Protein AF-A0A3N5LH90-F1 (afdb_monomer_lite)

Sequence (221 aa):
MVVNSIPGIYITAVALVCSTGLLVLLIAGAVLFLRRGSIQDVSRAPSVTAPERPPDAGLEAQVMAYMRQGKKLDAIRVYRQATLAGLKEAKDAVERIEAGAPPHQQESQHVNYPLREDWRPEVESLLRQGKKIDAIRVFRMATGAGLKEAKDVVDALEAGLPYSAPQAPAPADPVELRRQVEDLLRRRNKLEAIRAYRQATGKGLKEAKDEVEEIERQIIL

pLDDT: mean 71.17, std 16.09, range [37.31, 93.25]

Foldseek 3Di:
DDDDDDPPVVVVVVVVVVVVVVVVVVVVVVVVCVVVVVPPPPPDPPPPPDPPDPPPPDLLNVLVVCVVVVNNVVSLVSQCVVPVDDSVVSSVVSVVSVVVHPDDPPDPPPVVVVPPLDLPVVLLVCLVVVNLVVSLVSQCVNLVDDSVVSNVQSVCVNVVHPDDDPPPPQPPDPVVLLVVLLVCVVVVNNVVSLVSQCVNPVDDSVVSNVVSVVSNVVVVD

Structure (mmCIF, N/CA/C/O backbone):
data_AF-A0A3N5LH90-F1
#
_entry.id   AF-A0A3N5LH90-F1
#
loop_
_atom_site.group_PDB
_atom_site.id
_atom_site.type_symbol
_atom_site.label_atom_id
_atom_site.label_alt_id
_atom_site.label_comp_id
_atom_site.label_asym_id
_atom_site.label_entity_id
_atom_site.label_seq_id
_atom_site.pdbx_PDB_ins_code
_atom_site.Cartn_x
_atom_site.Cartn_y
_atom_site.Cartn_z
_atom_site.occupancy
_atom_site.B_iso_or_equiv
_atom_site.auth_seq_id
_atom_site.auth_comp_id
_atom_site.auth_asym_id
_atom_site.auth_atom_id
_atom_site.pdbx_PDB_model_num
ATOM 1 N N . MET A 1 1 ? -19.574 81.885 67.303 1.00 44.50 1 MET A N 1
ATOM 2 C CA . MET A 1 1 ? -20.577 80.940 67.850 1.00 44.50 1 MET A CA 1
ATOM 3 C C . MET A 1 1 ? -21.422 80.426 66.696 1.00 44.50 1 MET A C 1
ATOM 5 O O . MET A 1 1 ? -21.554 81.160 65.730 1.00 44.50 1 MET A O 1
ATOM 9 N N . VAL A 1 2 ? -21.976 79.215 66.829 1.00 44.38 2 VAL A N 1
ATOM 10 C CA . VAL A 1 2 ? -22.601 78.357 65.793 1.00 44.38 2 VAL A CA 1
ATOM 11 C C . VAL A 1 2 ? -21.558 77.454 65.105 1.00 44.38 2 VAL A C 1
ATOM 13 O O . VAL A 1 2 ? -20.846 77.880 64.209 1.00 44.38 2 VAL A O 1
ATOM 16 N N . VAL A 1 3 ? -21.194 76.340 65.757 1.00 46.47 3 VAL A N 1
ATOM 17 C CA . VAL A 1 3 ? -21.804 74.989 65.624 1.00 46.47 3 VAL A CA 1
ATOM 18 C C . VAL A 1 3 ? -21.176 74.280 64.414 1.00 46.47 3 VAL A C 1
ATOM 20 O O . VAL A 1 3 ? -21.419 74.644 63.277 1.00 46.47 3 VAL A O 1
ATOM 23 N N . ASN A 1 4 ? -20.146 73.463 64.633 1.00 44.84 4 ASN A N 1
ATOM 24 C CA . ASN A 1 4 ? -20.238 72.053 65.034 1.00 44.84 4 ASN A CA 1
ATOM 25 C C . ASN A 1 4 ? -20.554 71.142 63.832 1.00 44.84 4 ASN A C 1
ATOM 27 O O . ASN A 1 4 ? -21.570 71.281 63.166 1.00 44.84 4 ASN A O 1
ATOM 31 N N . SER A 1 5 ? -19.666 70.166 63.656 1.00 56.56 5 SER A N 1
ATOM 32 C CA . SER A 1 5 ? -19.831 68.929 62.901 1.00 56.56 5 SER A CA 1
ATOM 33 C C . SER A 1 5 ? -19.861 68.967 61.373 1.00 56.56 5 SER A C 1
ATOM 35 O O . SER A 1 5 ? -20.919 68.926 60.759 1.00 56.56 5 SER A O 1
ATOM 37 N N . ILE A 1 6 ? -18.684 68.768 60.766 1.00 58.94 6 ILE A N 1
ATOM 38 C CA . ILE A 1 6 ? -18.596 67.862 59.611 1.00 58.94 6 ILE A CA 1
ATOM 39 C C . ILE A 1 6 ? -17.453 66.819 59.753 1.00 58.94 6 ILE A C 1
ATOM 41 O O . ILE A 1 6 ? -16.700 66.604 58.806 1.00 58.94 6 ILE A O 1
ATOM 45 N N . PRO A 1 7 ? -17.280 66.107 60.892 1.00 54.94 7 PRO A N 1
ATOM 46 C CA . PRO A 1 7 ? -16.494 64.873 60.876 1.00 54.94 7 PRO A CA 1
ATOM 47 C C . PRO A 1 7 ? -17.204 63.801 60.029 1.00 54.94 7 PRO A C 1
ATOM 49 O O . PRO A 1 7 ? -16.552 62.961 59.424 1.00 54.94 7 PRO A O 1
ATOM 52 N N . GLY A 1 8 ? -18.537 63.868 59.905 1.00 57.62 8 GLY A N 1
ATOM 53 C CA . GLY A 1 8 ? -19.342 62.877 59.186 1.00 57.62 8 GLY A CA 1
ATOM 54 C C . GLY A 1 8 ? -19.062 62.787 57.683 1.00 57.62 8 GLY A C 1
ATOM 55 O O . GLY A 1 8 ? -18.983 61.680 57.160 1.00 57.62 8 GLY A O 1
ATOM 56 N N . ILE A 1 9 ? -18.860 63.907 56.975 1.00 59.50 9 ILE A N 1
ATOM 57 C CA . ILE A 1 9 ? -18.637 63.875 55.512 1.00 59.50 9 ILE A CA 1
ATOM 58 C C . ILE A 1 9 ? -17.223 63.387 55.182 1.00 59.50 9 ILE A C 1
ATOM 60 O O . ILE A 1 9 ? -17.057 62.607 54.256 1.00 59.50 9 ILE A O 1
ATOM 64 N N . TYR A 1 10 ? -16.208 63.754 55.971 1.00 57.81 10 TYR A N 1
ATOM 65 C CA . TYR A 1 10 ? -14.855 63.220 55.778 1.00 57.81 10 TYR A CA 1
ATOM 66 C C . TYR A 1 10 ? -14.762 61.745 56.161 1.00 57.81 10 TYR A C 1
ATOM 68 O O . TYR A 1 10 ? -14.156 60.975 55.428 1.00 57.81 10 TYR A O 1
ATOM 76 N N . ILE A 1 11 ? -15.405 61.321 57.253 1.00 62.12 11 ILE A N 1
ATOM 77 C CA . ILE A 1 11 ? -15.430 59.906 57.643 1.00 62.12 11 ILE A CA 1
ATOM 78 C C . ILE A 1 11 ? -16.184 59.071 56.599 1.00 62.12 11 ILE A C 1
ATOM 80 O O . ILE A 1 11 ? -15.711 58.000 56.239 1.00 62.12 11 ILE A O 1
ATOM 84 N N . THR A 1 12 ? -17.302 59.560 56.050 1.00 62.22 12 THR A N 1
ATOM 85 C CA . THR A 1 12 ? -18.041 58.851 54.986 1.00 62.22 12 THR A CA 1
ATOM 86 C C . THR A 1 12 ? -17.322 58.884 53.639 1.00 62.22 12 THR A C 1
ATOM 88 O O . THR A 1 12 ? -17.298 57.862 52.963 1.00 62.22 12 THR A O 1
ATOM 91 N N . ALA A 1 13 ? -16.672 59.989 53.263 1.00 64.56 13 ALA A N 1
ATOM 92 C CA . ALA A 1 13 ? -15.871 60.074 52.041 1.00 64.56 13 ALA A CA 1
ATOM 93 C C . ALA A 1 13 ? -14.616 59.189 52.113 1.00 64.56 13 ALA A C 1
ATOM 95 O O . ALA A 1 13 ? -14.323 58.461 51.167 1.00 64.56 13 ALA A O 1
ATOM 96 N N . VAL A 1 14 ? -13.908 59.180 53.249 1.00 67.00 14 VAL A N 1
ATOM 97 C CA . VAL A 1 14 ? -12.760 58.290 53.482 1.00 67.00 14 VAL A CA 1
ATOM 98 C C . VAL A 1 14 ? -13.218 56.831 53.545 1.00 67.00 14 VAL A C 1
ATOM 100 O O . VAL A 1 14 ? -12.587 55.980 52.925 1.00 67.00 14 VAL A O 1
ATOM 103 N N . ALA A 1 15 ? -14.347 56.527 54.196 1.00 70.25 15 ALA A N 1
ATOM 104 C CA . ALA A 1 15 ? -14.919 55.179 54.208 1.00 70.25 15 ALA A CA 1
ATOM 105 C C . ALA A 1 15 ? -15.352 54.714 52.808 1.00 70.25 15 ALA A C 1
ATOM 107 O O . ALA A 1 15 ? -15.116 53.559 52.459 1.00 70.25 15 ALA A O 1
ATOM 108 N N . LEU A 1 16 ? -15.920 55.601 51.982 1.00 70.12 16 LEU A N 1
ATOM 109 C CA . LEU A 1 16 ? -16.299 55.296 50.602 1.00 70.12 16 LEU A CA 1
ATOM 110 C C . LEU A 1 16 ? -15.056 54.970 49.766 1.00 70.12 16 LEU A C 1
ATOM 112 O O . LEU A 1 16 ? -15.010 53.904 49.159 1.00 70.12 16 LEU A O 1
ATOM 116 N N . VAL A 1 17 ? -14.018 55.814 49.814 1.00 75.00 17 VAL A N 1
ATOM 117 C CA . VAL A 1 17 ? -12.760 55.606 49.072 1.00 75.00 17 VAL A CA 1
ATOM 118 C C . VAL A 1 17 ? -12.022 54.351 49.555 1.00 75.00 17 VAL A C 1
ATOM 120 O O . VAL A 1 17 ? -11.533 53.572 48.732 1.00 75.00 17 VAL A O 1
ATOM 123 N N . CYS A 1 18 ? -11.998 54.089 50.867 1.00 75.38 18 CYS A N 1
ATOM 124 C CA . CYS A 1 18 ? -11.448 52.854 51.428 1.00 75.38 18 CYS A CA 1
ATOM 125 C C . CYS A 1 18 ? -12.252 51.622 51.005 1.00 75.38 18 CYS A C 1
ATOM 127 O O . CYS A 1 18 ? -11.652 50.606 50.668 1.00 75.38 18 CYS A O 1
ATOM 129 N N . SER A 1 19 ? -13.586 51.700 50.973 1.00 75.19 19 SER A N 1
ATOM 130 C CA . SER A 1 19 ? -14.439 50.579 50.561 1.00 75.19 19 SER A CA 1
ATOM 131 C C . SER A 1 19 ? -14.282 50.259 49.075 1.00 75.19 19 SER A C 1
ATOM 133 O O . SER A 1 19 ? -14.140 49.093 48.715 1.00 75.19 19 SER A O 1
ATOM 135 N N . THR A 1 20 ? -14.201 51.279 48.213 1.00 77.00 20 THR A N 1
ATOM 136 C CA . THR A 1 20 ? -13.956 51.092 46.781 1.00 77.00 20 THR A CA 1
ATOM 137 C C . THR A 1 20 ? -12.538 50.600 46.521 1.00 77.00 20 THR A C 1
ATOM 139 O O . THR A 1 20 ? -12.348 49.715 45.695 1.00 77.00 20 THR A O 1
ATOM 142 N N . GLY A 1 21 ? -11.542 51.103 47.258 1.00 81.44 21 GLY A N 1
ATOM 143 C CA . GLY A 1 21 ? -10.158 50.637 47.159 1.00 81.44 21 GLY A CA 1
ATOM 144 C C . GLY A 1 21 ? -9.998 49.186 47.613 1.00 81.44 21 GLY A C 1
ATOM 145 O O . GLY A 1 21 ? -9.356 48.400 46.921 1.00 81.44 21 GLY A O 1
ATOM 146 N N . LEU A 1 22 ? -10.643 48.808 48.723 1.00 81.00 22 LEU A N 1
ATOM 147 C CA . LEU A 1 22 ? -10.683 47.433 49.218 1.00 81.00 22 LEU A CA 1
ATOM 148 C C . LEU A 1 22 ? -11.400 46.515 48.224 1.00 81.00 22 LEU A C 1
ATOM 150 O O . LEU A 1 22 ? -10.9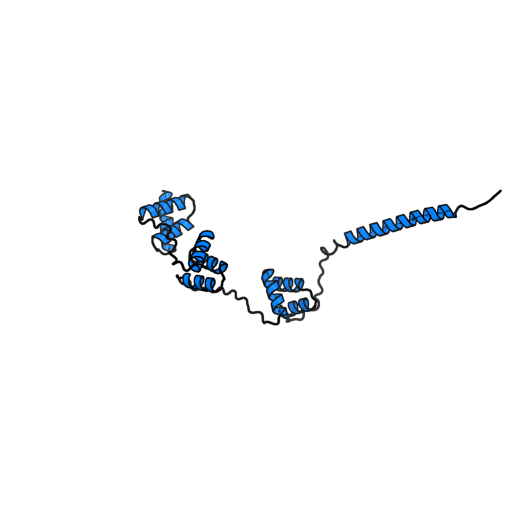02 45.434 47.941 1.00 81.00 22 LEU A O 1
ATOM 154 N N . LEU A 1 23 ? -12.522 46.950 47.646 1.00 81.69 23 LEU A N 1
ATOM 155 C CA . LEU A 1 23 ? -13.256 46.180 46.642 1.00 81.69 23 LEU A CA 1
ATOM 156 C C . LEU A 1 23 ? -12.422 45.969 45.372 1.00 81.69 23 LEU A C 1
ATOM 158 O O . LEU A 1 23 ? -12.355 44.854 44.866 1.00 81.69 23 LEU A O 1
ATOM 162 N N . VAL A 1 24 ? -11.734 47.004 44.881 1.00 84.69 24 VAL A N 1
ATOM 163 C CA . VAL A 1 24 ? -10.837 46.894 43.720 1.00 84.69 24 VAL A CA 1
ATOM 164 C C . VAL A 1 24 ? -9.643 45.992 44.036 1.00 84.69 24 VAL A C 1
ATOM 166 O O . VAL A 1 24 ? -9.283 45.169 43.200 1.00 84.69 24 VAL A O 1
ATOM 169 N N . LEU A 1 25 ? -9.070 46.071 45.242 1.00 83.56 25 LEU A N 1
ATOM 170 C CA . LEU A 1 25 ? -8.012 45.162 45.698 1.00 83.56 25 LEU A CA 1
ATOM 171 C C . LEU A 1 25 ? -8.499 43.718 45.836 1.00 83.56 25 LEU A C 1
ATOM 173 O O . LEU A 1 25 ? -7.765 42.802 45.474 1.00 83.56 25 LEU A O 1
ATOM 177 N N . LEU A 1 26 ? -9.729 43.499 46.306 1.00 84.62 26 LEU A N 1
ATOM 178 C CA . LEU A 1 26 ? -10.335 42.172 46.389 1.00 84.62 26 LEU A CA 1
ATOM 179 C C . LEU A 1 26 ? -10.637 41.606 45.002 1.00 84.62 26 LEU A C 1
ATOM 181 O O . LEU A 1 26 ? -10.364 40.435 44.768 1.00 84.62 26 LEU A O 1
ATOM 185 N N . ILE A 1 27 ? -11.130 42.418 44.063 1.00 84.50 27 ILE A N 1
ATOM 186 C CA . ILE A 1 27 ? -11.384 41.989 42.682 1.00 84.50 27 ILE A CA 1
ATOM 187 C C . ILE A 1 27 ? -10.060 41.739 41.951 1.00 84.50 27 ILE A C 1
ATOM 189 O O . ILE A 1 27 ? -9.909 40.700 41.319 1.00 84.50 27 ILE A O 1
ATOM 193 N N . ALA A 1 28 ? -9.070 42.626 42.066 1.00 82.06 28 ALA A N 1
ATOM 194 C CA . ALA A 1 28 ? -7.745 42.433 41.475 1.00 82.06 28 ALA A CA 1
ATOM 195 C C . ALA A 1 28 ? -7.019 41.233 42.100 1.00 82.06 28 ALA A C 1
ATOM 197 O O . ALA A 1 28 ? -6.399 40.449 41.383 1.00 82.06 28 ALA A O 1
ATOM 198 N N . GLY A 1 29 ? -7.152 41.045 43.415 1.00 81.12 29 GLY A N 1
ATOM 199 C CA . GLY A 1 29 ? -6.677 39.876 44.146 1.00 81.12 29 GLY A CA 1
ATOM 200 C C . GLY A 1 29 ? -7.376 38.595 43.701 1.00 81.12 29 GLY A C 1
ATOM 201 O O . GLY A 1 29 ? -6.700 37.603 43.461 1.00 81.12 29 GLY A O 1
ATOM 202 N N . ALA A 1 30 ? -8.695 38.621 43.496 1.00 79.94 30 ALA A N 1
ATOM 203 C CA . ALA A 1 30 ? -9.470 37.497 42.976 1.00 79.94 30 ALA A CA 1
ATOM 204 C C . ALA A 1 30 ? -9.112 37.179 41.519 1.00 79.94 30 ALA A C 1
ATOM 206 O O . ALA A 1 30 ? -8.958 36.015 41.176 1.00 79.94 30 ALA A O 1
ATOM 207 N N . VAL A 1 31 ? -8.898 38.183 40.665 1.00 78.75 31 VAL A N 1
ATOM 208 C CA . VAL A 1 31 ? -8.459 37.996 39.272 1.00 78.75 31 VAL A CA 1
ATOM 209 C C . VAL A 1 31 ? -7.024 37.469 39.217 1.00 78.75 31 VAL A C 1
ATOM 211 O O . VAL A 1 31 ? -6.733 36.574 38.424 1.00 78.75 31 VAL A O 1
ATOM 214 N N . LEU A 1 32 ? -6.129 37.957 40.083 1.00 74.50 32 LEU A N 1
ATOM 215 C CA . LEU A 1 32 ? -4.784 37.401 40.245 1.00 74.50 32 LEU A CA 1
ATOM 216 C C . LEU A 1 32 ? -4.822 35.984 40.822 1.00 74.50 32 LEU A C 1
ATOM 218 O O . LEU A 1 32 ? -4.037 35.153 40.385 1.00 74.50 32 LEU A O 1
ATOM 222 N N . PHE A 1 33 ? -5.738 35.678 41.740 1.00 71.81 33 PHE A N 1
ATOM 223 C CA . PHE A 1 33 ? -5.939 34.341 42.304 1.00 71.81 33 PHE A CA 1
ATOM 224 C C . PHE A 1 33 ? -6.504 33.368 41.260 1.00 71.81 33 PHE A C 1
ATOM 226 O O . PHE A 1 33 ? -5.999 32.258 41.124 1.00 71.81 33 PHE A O 1
ATOM 233 N N . LEU A 1 34 ? -7.4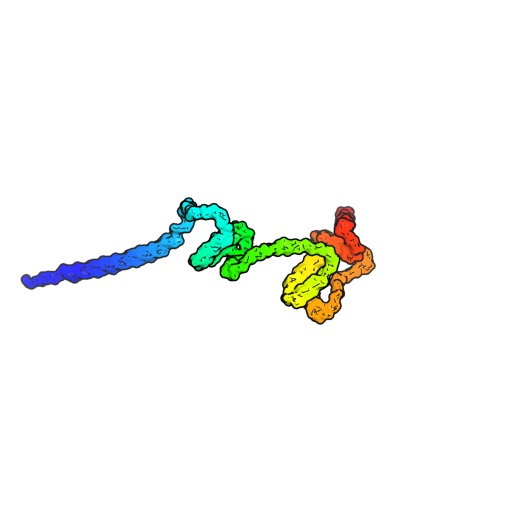57 33.811 40.436 1.00 69.12 34 LEU A N 1
ATOM 234 C CA . LEU A 1 34 ? -8.004 33.050 39.310 1.00 69.12 34 LEU A CA 1
ATOM 235 C C . LEU A 1 34 ? -6.958 32.842 38.201 1.00 69.12 34 LEU A C 1
ATOM 237 O O . LEU A 1 34 ? -6.904 31.767 37.610 1.00 69.12 34 LEU A O 1
ATOM 241 N N . ARG A 1 35 ? -6.070 33.819 37.951 1.00 64.62 35 ARG A N 1
ATOM 242 C CA . ARG A 1 35 ? -4.933 33.658 37.022 1.00 64.62 35 ARG A CA 1
ATOM 243 C C . ARG A 1 35 ? -3.793 32.805 37.592 1.00 64.62 35 ARG A C 1
ATOM 245 O O . ARG A 1 35 ? -3.136 32.102 36.832 1.00 64.62 35 ARG A O 1
ATOM 252 N N . ARG A 1 36 ? -3.548 32.843 38.906 1.00 58.91 36 ARG A N 1
ATOM 253 C CA . ARG A 1 36 ? -2.471 32.099 39.590 1.00 58.91 36 ARG A CA 1
ATOM 254 C C . ARG A 1 36 ? -2.868 30.659 39.935 1.00 58.91 36 ARG A C 1
ATOM 256 O O . ARG A 1 36 ? -1.996 29.798 39.971 1.00 58.91 36 ARG A O 1
ATOM 263 N N . GLY A 1 37 ? -4.161 30.379 40.103 1.00 49.16 37 GLY A N 1
ATOM 264 C CA . GLY A 1 37 ? -4.693 29.044 40.392 1.00 49.16 37 GLY A CA 1
ATOM 265 C C . GLY A 1 37 ? -4.585 28.031 39.244 1.00 49.16 37 GLY A C 1
ATOM 266 O O . GLY A 1 37 ? -4.778 26.847 39.482 1.00 49.16 37 GLY A O 1
ATOM 267 N N . SER A 1 38 ? -4.247 28.455 38.016 1.00 52.53 38 SER A N 1
ATOM 268 C CA . SER A 1 38 ? -4.108 27.552 36.854 1.00 52.53 38 SER A CA 1
ATOM 269 C C . SER A 1 38 ? -2.668 27.118 36.524 1.00 52.53 38 SER A C 1
ATOM 271 O O . SER A 1 38 ? -2.489 26.299 35.630 1.00 52.53 38 SER A O 1
ATOM 273 N N . ILE A 1 39 ? -1.630 27.621 37.214 1.00 51.31 39 ILE A N 1
ATOM 274 C CA . ILE A 1 39 ? -0.209 27.260 36.949 1.00 51.31 39 ILE A CA 1
ATOM 275 C C . ILE A 1 39 ? 0.458 26.656 38.198 1.00 51.31 39 ILE A C 1
ATOM 277 O O . ILE A 1 39 ? 1.648 26.815 38.451 1.00 51.31 39 ILE A O 1
ATOM 281 N N . GLN A 1 40 ? -0.310 25.944 39.020 1.00 44.16 40 GLN A N 1
ATOM 282 C CA . GLN A 1 40 ? 0.241 25.193 40.149 1.00 44.16 40 GLN A CA 1
ATOM 283 C C . GLN A 1 40 ? -0.300 23.763 40.192 1.00 44.16 40 GLN A C 1
ATOM 285 O O . GLN A 1 40 ? -0.694 23.280 41.241 1.00 44.16 40 GLN A O 1
ATOM 290 N N . ASP A 1 41 ? -0.277 23.072 39.048 1.00 40.41 41 ASP A N 1
ATOM 291 C CA . ASP A 1 41 ? -0.391 21.604 39.035 1.00 40.41 41 ASP A CA 1
ATOM 292 C C . ASP A 1 41 ? 0.436 20.933 37.919 1.00 40.41 41 ASP A C 1
ATOM 294 O O . ASP A 1 41 ? 0.028 19.961 37.293 1.00 40.41 41 ASP A O 1
ATOM 298 N N . VAL A 1 42 ? 1.623 21.486 37.622 1.00 50.38 42 VAL A N 1
ATOM 299 C CA . VAL A 1 42 ? 2.611 20.848 36.717 1.00 50.38 42 VAL A CA 1
ATOM 300 C C . VAL A 1 42 ? 3.961 20.580 37.404 1.00 50.38 42 VAL A C 1
ATOM 302 O O . VAL A 1 42 ? 4.798 19.875 36.852 1.00 50.38 42 VAL A O 1
ATOM 305 N N . SER A 1 43 ? 4.177 21.043 38.643 1.00 44.59 43 SER A N 1
ATOM 306 C CA . SER A 1 43 ? 5.505 20.945 39.288 1.00 44.59 43 SER A CA 1
ATOM 307 C C . SER A 1 43 ? 5.518 20.375 40.703 1.00 44.59 43 SER A C 1
ATOM 309 O O . SER A 1 43 ? 6.537 20.464 41.385 1.00 44.59 43 SER A O 1
ATOM 311 N N . ARG A 1 44 ? 4.439 19.735 41.154 1.00 40.50 44 ARG A N 1
ATOM 312 C CA . ARG A 1 44 ? 4.537 18.800 42.274 1.00 40.50 44 ARG A CA 1
ATOM 313 C C . ARG A 1 44 ? 4.370 17.424 41.676 1.00 40.50 44 ARG A C 1
ATOM 315 O O . ARG A 1 44 ? 3.268 17.082 41.285 1.00 40.50 44 ARG A O 1
ATOM 322 N N . ALA A 1 45 ? 5.459 16.666 41.576 1.00 52.25 45 ALA A N 1
ATOM 323 C CA . ALA A 1 45 ? 5.345 15.222 41.502 1.00 52.25 45 ALA A CA 1
ATOM 324 C C . ALA A 1 45 ? 4.443 14.802 42.670 1.00 52.25 45 ALA A C 1
ATOM 326 O O . ALA A 1 45 ? 4.856 14.955 43.826 1.00 52.25 45 ALA A O 1
ATOM 327 N N . PRO A 1 46 ? 3.216 14.318 42.423 1.00 44.00 46 PRO A N 1
ATOM 328 C CA . PRO A 1 46 ? 2.613 13.467 43.404 1.00 44.00 46 PRO A CA 1
ATOM 329 C C . PRO A 1 46 ? 3.383 12.159 43.241 1.00 44.00 46 PRO A C 1
ATOM 331 O O . PRO A 1 46 ? 3.251 11.450 42.241 1.00 44.00 46 PRO A O 1
ATOM 334 N N . SER A 1 47 ? 4.188 11.812 44.240 1.00 43.22 47 SER A N 1
ATOM 335 C CA . SER A 1 47 ? 4.125 10.440 44.714 1.00 43.22 47 SER A CA 1
ATOM 336 C C . SER A 1 47 ? 2.644 10.177 44.964 1.00 43.22 47 SER A C 1
ATOM 338 O O . SER A 1 47 ? 2.104 10.490 46.022 1.00 43.22 47 SER A O 1
ATOM 340 N N . VAL A 1 48 ? 1.955 9.718 43.916 1.00 44.62 48 VAL A N 1
ATOM 341 C CA . VAL A 1 48 ? 0.645 9.118 44.037 1.00 44.62 48 VAL A CA 1
ATOM 342 C C . VAL A 1 48 ? 0.939 7.922 44.917 1.00 44.62 48 VAL A C 1
ATOM 344 O O . VAL A 1 48 ? 1.446 6.899 44.461 1.00 44.62 48 VAL A O 1
ATOM 347 N N . THR A 1 49 ? 0.717 8.108 46.216 1.00 44.53 49 THR A N 1
ATOM 348 C CA . THR A 1 49 ? 0.155 7.082 47.071 1.00 44.53 49 THR A CA 1
ATOM 349 C C . THR A 1 49 ? -0.907 6.427 46.220 1.00 44.53 49 THR A C 1
ATOM 351 O O . THR A 1 49 ? -1.972 6.996 45.975 1.00 44.53 49 THR A O 1
ATOM 354 N N . ALA A 1 50 ? -0.504 5.305 45.626 1.00 44.72 50 ALA A N 1
ATOM 355 C CA . ALA A 1 50 ? -1.361 4.457 44.844 1.00 44.72 50 ALA A CA 1
ATOM 356 C C . ALA A 1 50 ? -2.637 4.299 45.675 1.00 44.72 50 ALA A C 1
ATOM 358 O O . ALA A 1 50 ? -2.523 3.841 46.817 1.00 44.72 50 ALA A O 1
ATOM 359 N N . PRO A 1 51 ? -3.824 4.711 45.189 1.00 47.91 51 PRO A N 1
ATOM 360 C CA . PRO A 1 51 ? -5.029 4.113 45.731 1.00 47.91 51 PRO A CA 1
ATOM 361 C C . PRO A 1 51 ? -4.798 2.617 45.563 1.00 47.91 51 PRO A C 1
ATOM 363 O O . PRO A 1 51 ? -4.497 2.186 44.447 1.00 47.91 51 PRO A O 1
ATOM 366 N N . GLU A 1 52 ? -4.741 1.922 46.701 1.00 41.31 52 GLU A N 1
ATOM 367 C CA . GLU A 1 52 ? -4.312 0.538 46.858 1.00 41.31 52 GLU A CA 1
ATOM 368 C C . GLU A 1 52 ? -4.568 -0.232 45.580 1.00 41.31 52 GLU A C 1
ATOM 370 O O . GLU A 1 52 ? -5.715 -0.437 45.197 1.00 41.31 52 GLU A O 1
ATOM 375 N N . ARG A 1 53 ? -3.482 -0.550 44.870 1.00 44.81 53 ARG A N 1
ATOM 376 C CA . ARG A 1 53 ? -3.520 -1.368 43.668 1.00 44.81 53 ARG A CA 1
ATOM 377 C C . ARG A 1 53 ? -4.233 -2.651 44.085 1.00 44.81 53 ARG A C 1
ATOM 379 O O . ARG A 1 53 ? -3.597 -3.414 44.814 1.00 44.81 53 ARG A O 1
ATOM 386 N N . PRO A 1 54 ? -5.496 -2.910 43.679 1.00 48.66 54 PRO A N 1
ATOM 387 C CA . PRO A 1 54 ? -6.004 -4.255 43.818 1.00 48.66 54 PRO A CA 1
ATOM 388 C C . PRO A 1 54 ? -5.050 -5.092 42.965 1.00 48.66 54 PRO A C 1
ATOM 390 O O . PRO A 1 54 ? -4.890 -4.804 41.767 1.00 48.66 54 PRO A O 1
ATOM 393 N N . PRO A 1 55 ? -4.314 -6.030 43.575 1.00 49.53 55 PRO A N 1
ATOM 394 C CA . PRO A 1 55 ? -3.514 -6.949 42.805 1.00 49.53 55 PRO A CA 1
ATOM 395 C C . PRO A 1 55 ? -4.506 -7.625 41.848 1.00 49.53 55 PRO A C 1
ATOM 397 O O . PRO A 1 55 ? -5.643 -7.908 42.220 1.00 49.53 55 PRO A O 1
ATOM 400 N N . ASP A 1 56 ? -4.116 -7.841 40.597 1.00 46.53 56 ASP A N 1
ATOM 401 C CA . ASP A 1 56 ? -4.789 -8.819 39.728 1.00 46.53 56 ASP A CA 1
ATOM 402 C C . ASP A 1 56 ? -6.100 -8.378 39.040 1.00 46.53 56 ASP A C 1
ATOM 404 O O . ASP A 1 56 ? -6.600 -9.097 38.173 1.00 46.53 56 ASP A O 1
ATOM 408 N N . ALA A 1 57 ? -6.635 -7.181 39.304 1.00 52.91 57 ALA A N 1
ATOM 409 C CA . ALA A 1 57 ? -7.766 -6.661 38.529 1.00 52.91 57 ALA A CA 1
ATOM 410 C C . ALA A 1 57 ? -7.270 -6.171 37.152 1.00 52.91 57 ALA A C 1
ATOM 412 O O . ALA A 1 57 ? -6.679 -5.091 37.028 1.00 52.91 57 ALA A O 1
ATOM 413 N N . GLY A 1 58 ? -7.464 -7.005 36.124 1.00 64.50 58 GLY A N 1
ATOM 414 C CA . GLY A 1 58 ? -7.004 -6.788 34.749 1.00 64.50 58 GLY A CA 1
ATOM 415 C C . GLY A 1 58 ? -7.324 -5.397 34.191 1.00 64.50 58 GLY A C 1
ATOM 416 O O . GLY A 1 58 ? -8.206 -4.695 34.683 1.00 64.50 58 GLY A O 1
ATOM 417 N N . LEU A 1 59 ? -6.599 -4.995 33.142 1.00 68.62 59 LEU A N 1
ATOM 418 C CA . LEU A 1 59 ? -6.748 -3.710 32.437 1.00 68.62 59 LEU A CA 1
ATOM 419 C C . LEU A 1 59 ? -8.223 -3.302 32.225 1.00 68.62 59 LEU A C 1
ATOM 421 O O . LEU A 1 59 ? -8.584 -2.136 32.362 1.00 68.62 59 LEU A O 1
ATOM 425 N N . GLU A 1 60 ? -9.078 -4.285 31.963 1.00 68.12 60 GLU A N 1
ATOM 426 C CA . GLU A 1 60 ? -10.526 -4.163 31.795 1.00 68.12 60 GLU A CA 1
ATOM 427 C C . GLU A 1 60 ? -11.255 -3.638 33.041 1.00 68.12 60 GLU A C 1
ATOM 429 O O . GLU A 1 60 ? -12.101 -2.753 32.929 1.00 68.12 60 GLU A O 1
ATOM 434 N N . ALA A 1 61 ? -10.912 -4.118 34.240 1.00 73.06 61 ALA A N 1
ATOM 435 C CA . ALA A 1 61 ? -11.530 -3.679 35.491 1.00 73.06 61 ALA A CA 1
ATOM 436 C C . ALA A 1 61 ? -11.193 -2.213 35.806 1.00 73.06 61 ALA A C 1
ATOM 438 O O . ALA A 1 61 ? -12.047 -1.460 36.278 1.00 73.06 61 ALA A O 1
ATOM 439 N N . GLN A 1 62 ? -9.967 -1.789 35.484 1.00 71.94 62 GLN A N 1
ATOM 440 C CA . GLN A 1 62 ? -9.534 -0.398 35.625 1.00 71.94 62 GLN A CA 1
ATOM 441 C C . GLN A 1 62 ? -10.277 0.506 34.636 1.00 71.94 62 GLN A C 1
ATOM 443 O O . GLN A 1 62 ? -10.826 1.535 35.030 1.00 71.94 62 GLN A O 1
ATOM 448 N N . VAL A 1 63 ? -10.374 0.092 33.370 1.00 76.12 63 VAL A N 1
ATOM 449 C CA . VAL A 1 63 ? -11.151 0.795 32.339 1.00 76.12 63 VAL A CA 1
ATOM 450 C C . VAL A 1 63 ? -12.622 0.923 32.752 1.00 76.12 63 VAL A C 1
ATOM 452 O O . VAL A 1 63 ? -13.178 2.019 32.698 1.00 76.12 63 VAL A O 1
ATOM 455 N N . MET A 1 64 ? -13.228 -0.147 33.272 1.00 72.56 64 MET A N 1
ATOM 456 C CA . MET A 1 64 ? -14.607 -0.143 33.772 1.00 72.56 64 MET A CA 1
ATOM 457 C C . MET A 1 64 ? -14.812 0.783 34.975 1.00 72.56 64 MET A C 1
ATOM 459 O O . MET A 1 64 ? -15.848 1.443 35.071 1.00 72.56 64 MET A O 1
ATOM 463 N N . ALA A 1 65 ? -13.836 0.886 35.880 1.00 80.31 65 ALA A N 1
ATOM 464 C CA . ALA A 1 65 ? -13.905 1.812 37.009 1.00 80.31 65 ALA A CA 1
ATOM 465 C C . ALA A 1 65 ? -13.930 3.278 36.543 1.00 80.31 65 ALA A C 1
ATOM 467 O O . ALA A 1 65 ? -14.748 4.061 37.030 1.00 80.31 65 ALA A O 1
ATOM 468 N N . TYR A 1 66 ? -13.098 3.641 35.562 1.00 81.56 66 TYR A N 1
ATOM 469 C CA . TYR A 1 66 ? -13.115 4.981 34.967 1.00 81.56 66 TYR A CA 1
ATOM 470 C C . TYR A 1 66 ? -14.410 5.261 34.196 1.00 81.56 66 TYR A C 1
ATOM 472 O O . TYR A 1 66 ? -14.937 6.372 34.276 1.00 81.56 66 TYR A O 1
ATOM 480 N N . MET A 1 67 ? -14.972 4.254 33.523 1.00 77.12 67 MET A N 1
ATOM 481 C CA . MET A 1 67 ? -16.258 4.374 32.828 1.00 77.12 67 MET A CA 1
ATOM 482 C C . MET A 1 67 ? -17.426 4.600 33.790 1.00 77.12 67 MET A C 1
ATOM 484 O O . MET A 1 67 ? -18.226 5.508 33.574 1.00 77.12 67 MET A O 1
ATOM 488 N N . ARG A 1 68 ? -17.478 3.872 34.912 1.00 77.31 68 ARG A N 1
ATOM 489 C CA . ARG A 1 68 ? -18.493 4.074 35.965 1.00 77.31 68 ARG A CA 1
ATOM 490 C C . ARG A 1 68 ? -18.427 5.457 36.611 1.00 77.31 68 ARG A C 1
ATOM 492 O O . ARG A 1 68 ? -19.443 5.971 37.062 1.00 77.31 68 ARG A O 1
ATOM 499 N N . GLN A 1 69 ? -17.243 6.066 36.646 1.00 80.25 69 GLN A N 1
ATOM 500 C CA . GLN A 1 69 ? -17.042 7.428 37.147 1.00 80.25 69 GLN A CA 1
ATOM 501 C C . GLN A 1 69 ? -17.360 8.513 36.099 1.00 80.25 69 GLN A C 1
ATOM 503 O O . GLN A 1 69 ? -17.150 9.693 36.374 1.00 80.25 69 GLN A O 1
ATOM 508 N N . GLY A 1 70 ? -17.804 8.144 34.889 1.00 78.25 70 GLY A N 1
ATOM 509 C CA . GLY A 1 70 ? -18.023 9.074 33.774 1.00 78.25 70 GLY A CA 1
ATOM 510 C C . GLY A 1 70 ? -16.731 9.635 33.164 1.00 78.25 70 GLY A C 1
ATOM 511 O O . GLY A 1 70 ? -16.771 10.520 32.310 1.00 78.25 70 GLY A O 1
ATOM 512 N N . LYS A 1 71 ? -15.561 9.122 33.565 1.00 82.50 71 LYS A N 1
ATOM 513 C CA . LYS A 1 71 ? -14.231 9.585 33.139 1.00 82.50 71 LYS A CA 1
ATOM 514 C C . LYS A 1 71 ? -13.747 8.826 31.903 1.00 82.50 71 LYS A C 1
ATOM 516 O O . LYS A 1 71 ? -12.695 8.184 31.904 1.00 82.50 71 LYS A O 1
ATOM 521 N N . LYS A 1 72 ? -14.506 8.930 30.808 1.00 78.56 72 LYS A N 1
ATOM 522 C CA . LYS A 1 72 ? -14.237 8.216 29.543 1.00 78.56 72 LYS A CA 1
ATOM 523 C C . LYS A 1 72 ? -12.852 8.519 28.953 1.00 78.56 72 LYS A C 1
ATOM 525 O O . LYS A 1 72 ? -12.215 7.638 28.388 1.00 78.56 72 LYS A O 1
ATOM 530 N N . LEU A 1 73 ? -12.338 9.740 29.124 1.00 80.69 73 LEU A N 1
ATOM 531 C CA . LEU A 1 73 ? -10.997 10.110 28.648 1.00 80.69 73 LEU A CA 1
ATOM 532 C C . LEU A 1 73 ? -9.871 9.412 29.421 1.00 80.69 73 LEU A C 1
ATOM 534 O O . LEU A 1 73 ? -8.867 9.027 28.820 1.00 80.69 73 LEU A O 1
ATOM 538 N N . ASP A 1 74 ? -10.039 9.225 30.730 1.00 82.69 74 ASP A N 1
ATOM 539 C CA . ASP A 1 74 ? -9.050 8.532 31.556 1.00 82.69 74 ASP A CA 1
ATOM 540 C C . ASP A 1 74 ? -9.057 7.028 31.256 1.00 82.69 74 ASP A C 1
ATOM 542 O O . ASP A 1 74 ? -7.989 6.434 31.123 1.00 82.69 74 ASP A O 1
ATOM 546 N N . ALA A 1 75 ? -10.236 6.446 31.007 1.00 80.75 75 ALA A N 1
ATOM 547 C CA . ALA A 1 75 ? -10.380 5.071 30.528 1.00 80.75 75 ALA A CA 1
ATOM 548 C C . ALA A 1 75 ? -9.604 4.831 29.216 1.00 80.75 75 ALA A C 1
ATOM 550 O O . ALA A 1 75 ? -8.817 3.890 29.112 1.00 80.75 75 ALA A O 1
ATOM 551 N N . ILE A 1 76 ? -9.757 5.734 28.239 1.00 80.88 76 ILE A N 1
ATOM 552 C CA . ILE A 1 76 ? -9.044 5.686 26.951 1.00 80.88 76 ILE A CA 1
ATOM 553 C C . ILE A 1 76 ? -7.534 5.841 27.156 1.00 80.88 76 ILE A C 1
ATOM 555 O O . ILE A 1 76 ? -6.743 5.145 26.516 1.00 80.88 76 ILE A O 1
ATOM 559 N N . ARG A 1 77 ? -7.109 6.742 28.051 1.00 83.50 77 ARG A N 1
ATOM 560 C CA . ARG A 1 77 ? -5.687 6.957 28.346 1.00 83.50 77 ARG A CA 1
ATOM 561 C C . ARG A 1 77 ? -5.052 5.713 28.959 1.00 83.50 77 ARG A C 1
ATOM 563 O O . ARG A 1 77 ? -3.986 5.321 28.499 1.00 83.50 77 ARG A O 1
ATOM 570 N N . VAL A 1 78 ? -5.699 5.098 29.948 1.00 82.94 78 VAL A N 1
ATOM 571 C CA . VAL A 1 78 ? -5.210 3.882 30.618 1.00 82.94 78 VAL A CA 1
ATOM 572 C C . VAL A 1 78 ? -5.149 2.715 29.639 1.00 82.94 78 VAL A C 1
ATOM 574 O O . VAL A 1 78 ? -4.125 2.038 29.561 1.00 82.94 78 VAL A O 1
ATOM 577 N N . TYR A 1 79 ? -6.182 2.550 28.808 1.00 78.88 79 TYR A N 1
ATOM 578 C CA . TYR A 1 79 ? -6.184 1.541 27.752 1.00 78.88 79 TYR A CA 1
ATOM 579 C C . TYR A 1 79 ? -5.010 1.739 26.783 1.00 78.88 79 TYR A C 1
ATOM 581 O O . TYR A 1 79 ? -4.253 0.806 26.518 1.00 78.88 79 TYR A O 1
ATOM 589 N N . ARG A 1 80 ? -4.791 2.972 26.312 1.00 83.81 80 ARG A N 1
ATOM 590 C CA . ARG A 1 80 ? -3.694 3.320 25.399 1.00 83.81 80 ARG A CA 1
ATOM 591 C C . ARG A 1 80 ? -2.311 3.197 26.040 1.00 83.81 80 ARG A C 1
ATOM 593 O O . ARG A 1 80 ? -1.374 2.797 25.365 1.00 83.81 80 ARG A O 1
ATOM 600 N N . GLN A 1 81 ? -2.152 3.531 27.317 1.00 81.06 81 GLN A N 1
ATOM 601 C CA . GLN A 1 81 ? -0.873 3.372 28.016 1.00 81.06 81 GLN A CA 1
ATOM 602 C C . GLN A 1 81 ? -0.506 1.898 28.211 1.00 81.06 81 GLN A C 1
ATOM 604 O O . GLN A 1 81 ? 0.671 1.561 28.141 1.00 81.06 81 GLN A O 1
ATOM 609 N N . ALA A 1 82 ? -1.497 1.026 28.407 1.00 76.06 82 ALA A N 1
ATOM 610 C CA . ALA A 1 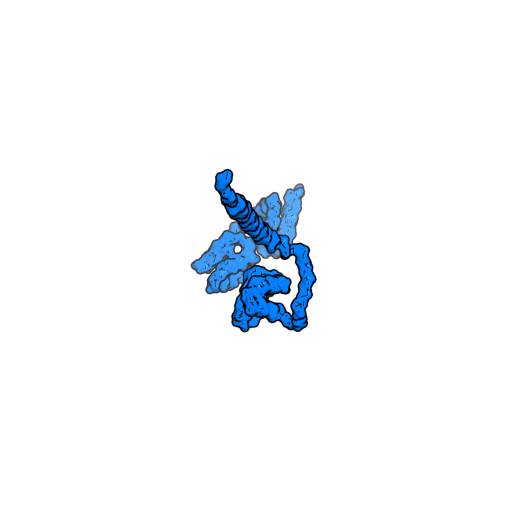82 ? -1.272 -0.404 28.586 1.00 76.06 82 ALA A CA 1
ATOM 611 C C . ALA A 1 82 ? -1.099 -1.177 27.266 1.00 76.06 82 ALA A C 1
ATOM 613 O O . ALA A 1 82 ? -0.351 -2.148 27.228 1.00 76.06 82 ALA A O 1
ATOM 614 N N . THR A 1 83 ? -1.780 -0.761 26.192 1.00 71.31 83 THR A N 1
ATOM 615 C CA . THR A 1 83 ? -1.813 -1.489 24.902 1.00 71.31 83 THR A CA 1
ATOM 616 C C . THR A 1 83 ? -1.069 -0.792 23.764 1.00 71.31 83 THR A C 1
ATOM 618 O O . THR A 1 83 ? -0.918 -1.376 22.697 1.00 71.31 83 THR A O 1
ATOM 621 N N . LEU A 1 84 ? -0.627 0.458 23.960 1.00 71.62 84 LEU A N 1
ATOM 622 C CA . LEU A 1 84 ? -0.085 1.344 22.917 1.00 71.62 84 LEU A CA 1
ATOM 623 C C . LEU A 1 84 ? -1.042 1.584 21.731 1.00 71.62 84 LEU A C 1
ATOM 625 O O . LEU A 1 84 ? -0.615 2.065 20.683 1.00 71.62 84 LEU A O 1
ATOM 629 N N . ALA A 1 85 ? -2.338 1.307 21.906 1.00 73.75 85 ALA A N 1
ATOM 630 C CA . ALA A 1 85 ? -3.359 1.484 20.879 1.00 73.75 85 ALA A CA 1
ATOM 631 C C . ALA A 1 85 ? -3.542 2.958 20.470 1.00 73.75 85 ALA A C 1
ATOM 633 O O . ALA A 1 85 ? -3.383 3.886 21.273 1.00 73.75 85 ALA A O 1
ATOM 634 N N . GLY A 1 86 ? -3.925 3.191 19.214 1.00 74.88 86 GLY A N 1
ATOM 635 C CA . GLY A 1 86 ? -4.252 4.525 18.709 1.00 74.88 86 GLY A CA 1
ATOM 636 C C . GLY A 1 86 ? -5.457 5.150 19.427 1.00 74.88 86 GLY A C 1
ATOM 637 O O . GLY A 1 86 ? -6.262 4.462 20.049 1.00 74.88 86 GLY A O 1
ATOM 638 N N . LEU A 1 87 ? -5.632 6.476 19.325 1.00 75.94 87 LEU A N 1
ATOM 639 C CA . LEU A 1 87 ? -6.745 7.183 19.990 1.00 75.94 87 LEU A CA 1
ATOM 640 C C . LEU A 1 87 ? -8.122 6.634 19.576 1.00 75.94 87 LEU A C 1
ATOM 642 O O . LEU A 1 87 ? -9.017 6.516 20.410 1.00 75.94 87 LEU A O 1
ATOM 646 N N . LYS A 1 88 ? -8.269 6.285 18.292 1.00 73.38 88 LYS A N 1
ATOM 647 C CA . LYS A 1 88 ? -9.482 5.674 17.741 1.00 73.38 88 LYS A CA 1
ATOM 648 C C . LYS A 1 88 ? -9.711 4.274 18.321 1.00 73.38 88 LYS A C 1
ATOM 650 O O . LYS A 1 88 ? -10.773 4.008 18.857 1.00 73.38 88 LYS A O 1
ATOM 655 N N . GLU A 1 89 ? -8.685 3.429 18.307 1.00 72.75 89 GLU A N 1
ATOM 656 C CA . GLU A 1 89 ? -8.746 2.055 18.823 1.00 72.75 89 GLU A CA 1
ATOM 657 C C . GLU A 1 89 ? -9.045 2.008 20.323 1.00 72.75 89 GLU A C 1
ATOM 659 O O . GLU A 1 89 ? -9.857 1.204 20.771 1.00 72.75 89 GLU A O 1
ATOM 664 N N . ALA A 1 90 ? -8.435 2.904 21.101 1.00 79.06 90 ALA A N 1
ATOM 665 C CA . ALA A 1 90 ? -8.675 3.001 22.533 1.00 79.06 90 ALA A CA 1
ATOM 666 C C . ALA A 1 90 ? -10.096 3.499 22.846 1.00 79.06 90 ALA A C 1
ATOM 668 O O . ALA A 1 90 ? -10.719 3.006 23.781 1.00 79.06 90 ALA A O 1
ATOM 669 N N . LYS A 1 91 ? -10.645 4.428 22.051 1.00 82.12 91 LYS A N 1
ATOM 670 C CA . LYS A 1 91 ? -12.050 4.846 22.166 1.00 82.12 91 LYS A CA 1
ATOM 671 C C . LYS A 1 91 ? -13.002 3.693 21.843 1.00 82.12 91 LYS A C 1
ATOM 673 O O . LYS A 1 91 ? -13.895 3.412 22.639 1.00 82.12 91 LYS A O 1
ATOM 678 N N . ASP A 1 92 ? -12.766 3.007 20.730 1.00 78.06 92 ASP A N 1
ATOM 679 C CA . ASP A 1 92 ? -13.593 1.892 20.266 1.00 78.06 92 ASP A CA 1
ATOM 680 C C . ASP A 1 92 ? -13.521 0.694 21.233 1.00 78.06 92 ASP A C 1
ATOM 682 O O . ASP A 1 92 ? -14.492 -0.035 21.412 1.00 78.06 92 ASP A O 1
ATOM 686 N N . ALA A 1 93 ? -12.378 0.463 21.885 1.00 72.06 93 ALA A N 1
ATOM 687 C CA . ALA A 1 93 ? -12.239 -0.564 22.917 1.00 72.06 93 ALA A CA 1
ATOM 688 C C . ALA A 1 93 ? -13.012 -0.211 24.194 1.00 72.06 93 ALA A C 1
ATOM 690 O O . ALA A 1 93 ? -13.716 -1.053 24.741 1.00 72.06 93 ALA A O 1
ATOM 691 N N . VAL A 1 94 ? -12.932 1.043 24.640 1.00 76.38 94 VAL A N 1
ATOM 692 C CA . VAL A 1 94 ? -13.646 1.525 25.828 1.00 76.38 94 VAL A CA 1
ATOM 693 C C . VAL A 1 94 ? -15.166 1.509 25.620 1.00 76.38 94 VAL A C 1
ATOM 695 O O . VAL A 1 94 ? -15.897 1.106 26.520 1.00 76.38 94 VAL A O 1
ATOM 698 N N . GLU A 1 95 ? -15.645 1.873 24.428 1.00 80.25 95 GLU A N 1
ATOM 699 C CA . GLU A 1 95 ? -17.068 1.785 24.056 1.00 80.25 95 GLU A CA 1
ATOM 700 C C . GLU A 1 95 ? -17.563 0.333 23.958 1.00 80.25 95 GLU A C 1
ATOM 702 O O . GLU A 1 95 ? -18.696 0.035 24.328 1.00 80.25 95 GLU A O 1
ATOM 707 N N . ARG A 1 96 ? -16.712 -0.603 23.523 1.00 69.69 96 ARG A N 1
ATOM 708 C CA . ARG A 1 96 ? -17.050 -2.037 23.499 1.00 69.69 96 ARG A CA 1
ATOM 709 C C . ARG A 1 96 ? -17.089 -2.668 24.890 1.00 69.69 96 ARG A C 1
ATOM 711 O O . ARG A 1 96 ? -17.962 -3.491 25.152 1.00 69.69 96 ARG A O 1
ATOM 718 N N . ILE A 1 97 ? -16.180 -2.255 25.772 1.00 70.94 97 ILE A N 1
ATOM 719 C CA . ILE A 1 97 ? -16.164 -2.660 27.183 1.00 70.94 97 ILE A CA 1
ATOM 720 C C . ILE A 1 97 ? -17.424 -2.140 27.901 1.00 70.94 97 ILE A C 1
ATOM 722 O O . ILE A 1 97 ? -18.034 -2.869 28.679 1.00 70.94 97 ILE A O 1
ATOM 726 N N . GLU A 1 98 ? -17.875 -0.923 27.578 1.00 69.75 98 GLU A N 1
ATOM 727 C CA . GLU A 1 98 ? -19.159 -0.370 28.038 1.00 69.75 98 GLU A CA 1
ATOM 728 C C . GLU A 1 98 ? -20.364 -1.187 27.537 1.00 69.75 98 GLU A C 1
ATOM 730 O O . GLU A 1 98 ? -21.314 -1.408 28.287 1.00 69.75 98 GLU A O 1
ATOM 735 N N . ALA A 1 99 ? -20.300 -1.703 26.307 1.00 69.44 99 ALA A N 1
ATOM 736 C CA . ALA A 1 99 ? -21.340 -2.538 25.708 1.00 69.44 99 ALA A CA 1
ATOM 737 C C . ALA A 1 99 ? -21.354 -4.005 26.201 1.00 69.44 99 ALA A C 1
ATOM 739 O O . ALA A 1 99 ? -22.207 -4.779 25.766 1.00 69.44 99 ALA A O 1
ATOM 740 N N . GLY A 1 100 ? -20.437 -4.409 27.095 1.00 59.00 100 GLY A N 1
ATOM 741 C CA . GLY A 1 100 ? -20.404 -5.758 27.683 1.00 59.00 100 GLY A CA 1
ATOM 742 C C . GLY A 1 100 ? -19.981 -6.879 26.724 1.00 59.00 100 GLY A C 1
ATOM 743 O O . GLY A 1 100 ? -20.203 -8.053 27.020 1.00 59.00 100 GLY A O 1
ATOM 744 N N . ALA A 1 101 ? -19.379 -6.542 25.581 1.00 52.50 101 ALA A N 1
ATOM 745 C CA . ALA A 1 101 ? -18.844 -7.520 24.638 1.00 52.50 101 ALA A CA 1
ATOM 746 C C . ALA A 1 101 ? -17.398 -7.891 25.025 1.00 52.50 101 ALA A C 1
ATOM 748 O O . ALA A 1 101 ? -16.609 -6.986 25.314 1.00 52.50 101 ALA A O 1
ATOM 749 N N . PRO A 1 102 ? -17.009 -9.185 25.027 1.00 49.88 102 PRO A N 1
ATOM 750 C CA . PRO A 1 102 ? -15.626 -9.565 25.297 1.00 49.88 102 PRO A CA 1
ATOM 751 C C . PRO A 1 102 ? -14.705 -8.901 24.266 1.00 49.88 102 PRO A C 1
ATOM 753 O O . PRO A 1 102 ? -15.089 -8.804 23.095 1.00 49.88 102 PRO A O 1
ATOM 756 N N . PRO A 1 103 ? -13.497 -8.453 24.654 1.00 46.25 103 PRO A N 1
ATOM 757 C CA . PRO A 1 103 ? -12.555 -7.899 23.706 1.00 46.25 103 PRO A CA 1
ATOM 758 C C . PRO A 1 103 ? -12.129 -9.026 22.776 1.00 46.25 103 PRO A C 1
ATOM 760 O O . PRO A 1 103 ? -11.268 -9.845 23.090 1.00 46.25 103 PRO A O 1
ATOM 763 N N . HIS A 1 104 ? -12.742 -9.074 21.598 1.00 43.12 104 HIS A N 1
ATOM 764 C CA . HIS A 1 104 ? -12.116 -9.732 20.472 1.00 43.12 104 HIS A CA 1
ATOM 765 C C . HIS A 1 104 ? -10.801 -8.990 20.323 1.00 43.12 104 HIS A C 1
ATOM 767 O O . HIS A 1 104 ? -10.788 -7.779 20.054 1.00 43.12 104 HIS A O 1
ATOM 773 N N . GLN A 1 105 ? -9.719 -9.719 20.579 1.00 40.50 105 GLN A N 1
ATOM 774 C CA . GLN A 1 105 ? -8.430 -9.451 19.992 1.00 40.50 105 GLN A CA 1
ATOM 775 C C . GLN A 1 105 ? -8.746 -8.954 18.586 1.00 40.50 105 GLN A C 1
ATOM 777 O O . GLN A 1 105 ? -9.238 -9.709 17.747 1.00 40.50 105 GLN A O 1
ATOM 782 N N . GLN A 1 106 ? -8.561 -7.657 18.342 1.00 41.75 106 GLN A N 1
ATOM 783 C CA . GLN A 1 106 ? -8.256 -7.235 16.993 1.00 41.75 106 GLN A CA 1
ATOM 784 C C . GLN A 1 106 ? -6.899 -7.862 16.763 1.00 41.75 106 GLN A C 1
ATOM 786 O O . GLN A 1 106 ? -5.854 -7.275 17.020 1.00 41.75 106 GLN A O 1
ATOM 791 N N . GLU A 1 107 ? -6.960 -9.133 16.398 1.00 37.31 107 GLU A N 1
ATOM 792 C CA . GLU A 1 107 ? -6.027 -9.777 15.537 1.00 37.31 107 GLU A CA 1
ATOM 793 C C . GLU A 1 107 ? -5.658 -8.716 14.499 1.00 37.31 107 GLU A C 1
ATOM 795 O O . GLU A 1 107 ? -6.338 -8.493 13.501 1.00 37.31 107 GLU A O 1
ATOM 800 N N . SER A 1 108 ? -4.525 -8.067 14.720 1.00 40.00 108 SER A N 1
ATOM 801 C CA . SER A 1 108 ? -3.252 -8.452 14.114 1.00 40.00 108 SER A CA 1
ATOM 802 C C . SER A 1 108 ? -3.238 -9.830 13.423 1.00 40.00 108 SER A C 1
ATOM 804 O O . SER A 1 108 ? -2.249 -10.543 13.489 1.00 40.00 108 SER A O 1
ATOM 806 N N . GLN A 1 109 ? -4.300 -10.224 12.733 1.00 40.44 109 GLN A N 1
ATOM 807 C CA . GLN A 1 109 ? -4.183 -10.925 11.496 1.00 40.44 109 GLN A CA 1
ATOM 808 C C . GLN A 1 109 ? -3.720 -9.784 10.557 1.00 40.44 109 GLN A C 1
ATOM 810 O O . GLN A 1 109 ? -4.512 -9.140 9.886 1.00 40.44 109 GLN A O 1
ATOM 815 N N . HIS A 1 110 ? -2.432 -9.430 10.451 1.00 39.69 110 HIS A N 1
ATOM 816 C CA . HIS A 1 110 ? -1.421 -10.334 9.896 1.00 39.69 110 HIS A CA 1
ATOM 817 C C . HIS A 1 110 ? -2.049 -11.656 9.461 1.00 39.69 110 HIS A C 1
ATOM 819 O O . HIS A 1 110 ? -1.676 -12.741 9.893 1.00 39.69 110 HIS A O 1
ATOM 825 N N . VAL A 1 111 ? -3.058 -11.549 8.588 1.00 40.09 111 VAL A N 1
ATOM 826 C CA . VAL A 1 111 ? -3.288 -12.583 7.616 1.00 40.09 111 VAL A CA 1
ATOM 827 C C . VAL A 1 111 ? -1.955 -12.555 6.893 1.00 40.09 111 VAL A C 1
ATOM 829 O O . VAL A 1 111 ? -1.655 -11.653 6.109 1.00 40.09 111 VAL A O 1
ATOM 832 N N . ASN A 1 112 ? -1.068 -13.458 7.299 1.00 46.28 112 ASN A N 1
ATOM 833 C CA . ASN A 1 112 ? -0.073 -13.982 6.406 1.00 46.28 112 ASN A CA 1
ATOM 834 C C . ASN A 1 112 ? -0.916 -14.556 5.277 1.00 46.28 112 ASN A C 1
ATOM 836 O O . ASN A 1 112 ? -1.326 -15.712 5.331 1.00 46.28 112 ASN A O 1
ATOM 840 N N . TYR A 1 113 ? -1.309 -13.691 4.341 1.00 41.53 113 TYR A N 1
ATOM 841 C CA . TYR A 1 113 ? -1.803 -14.134 3.071 1.00 41.53 113 TYR A CA 1
ATOM 842 C C . TYR A 1 113 ? -0.628 -14.940 2.553 1.00 41.53 113 TYR A C 1
ATOM 844 O O . TYR A 1 113 ? 0.432 -14.344 2.321 1.00 41.53 113 TYR A O 1
ATOM 852 N N . PRO A 1 114 ? -0.742 -16.278 2.433 1.00 40.66 114 PRO A N 1
ATOM 853 C CA . PRO A 1 114 ? 0.167 -16.953 1.536 1.00 40.66 114 PRO A CA 1
ATOM 854 C C . PRO A 1 114 ? 0.057 -16.134 0.260 1.00 40.66 114 PRO A C 1
ATOM 856 O O . PRO A 1 114 ? -1.066 -15.900 -0.191 1.00 40.66 114 PRO A O 1
ATOM 859 N N . LEU A 1 115 ? 1.179 -15.572 -0.192 1.00 40.59 115 LEU A N 1
ATOM 860 C CA . LEU A 1 115 ? 1.278 -14.856 -1.452 1.00 40.59 115 LEU A CA 1
ATOM 861 C C . LEU A 1 115 ? 0.732 -15.805 -2.516 1.00 40.59 115 LEU A C 1
ATOM 863 O O . LEU A 1 115 ? 1.463 -16.605 -3.081 1.00 40.59 115 LEU A O 1
ATOM 867 N N . ARG A 1 116 ? -0.581 -15.791 -2.718 1.00 44.06 116 ARG A N 1
ATOM 868 C CA . ARG A 1 116 ? -1.189 -16.325 -3.908 1.00 44.06 116 ARG A CA 1
ATOM 869 C C . ARG A 1 116 ? -0.786 -15.292 -4.932 1.00 44.06 116 ARG A C 1
ATOM 871 O O . ARG A 1 116 ? -1.104 -14.114 -4.768 1.00 44.06 116 ARG A O 1
ATOM 878 N N . GLU A 1 117 ? -0.064 -15.729 -5.953 1.00 51.72 117 GLU A N 1
ATOM 879 C CA . GLU A 1 117 ? 0.217 -14.930 -7.143 1.00 51.72 117 GLU A CA 1
ATOM 880 C C . GLU A 1 117 ? -1.037 -14.199 -7.695 1.00 51.72 117 GLU A C 1
ATOM 882 O O . GLU A 1 117 ? -0.904 -13.195 -8.395 1.00 51.72 117 GLU A O 1
ATOM 887 N N . ASP A 1 118 ? -2.247 -14.619 -7.298 1.00 63.69 118 ASP A N 1
ATOM 888 C CA . ASP A 1 118 ? -3.536 -14.071 -7.705 1.00 63.69 118 ASP A CA 1
ATOM 889 C C . ASP A 1 118 ? -4.192 -13.160 -6.644 1.00 63.69 118 ASP A C 1
ATOM 891 O O . ASP A 1 118 ? -4.935 -13.601 -5.767 1.00 63.69 118 ASP A O 1
ATOM 895 N N . TRP A 1 119 ? -3.992 -11.849 -6.777 1.00 77.31 119 TRP A N 1
ATOM 896 C CA . TRP A 1 119 ? -4.633 -10.787 -5.975 1.00 77.31 119 TRP A CA 1
ATOM 897 C C . TRP A 1 119 ? -6.091 -10.487 -6.380 1.00 77.31 119 TRP A C 1
ATOM 899 O O . TRP A 1 119 ? -6.841 -9.853 -5.636 1.00 77.31 119 TRP A O 1
ATOM 909 N N . ARG A 1 120 ? -6.510 -10.938 -7.569 1.00 75.56 120 ARG A N 1
ATOM 910 C CA . ARG A 1 120 ? -7.845 -10.702 -8.151 1.00 75.56 120 ARG A CA 1
ATOM 911 C C . ARG A 1 120 ? -9.022 -11.134 -7.261 1.00 75.56 120 ARG A C 1
ATOM 913 O O . ARG A 1 120 ? -9.878 -10.288 -7.000 1.00 75.56 120 ARG A O 1
ATOM 920 N N . PRO A 1 121 ? -9.097 -12.388 -6.762 1.00 80.94 121 PRO A N 1
ATOM 921 C CA . PRO A 1 121 ? -10.251 -12.843 -5.979 1.00 80.94 121 PRO A CA 1
ATOM 922 C C . PRO A 1 121 ? -10.427 -12.060 -4.672 1.00 80.94 121 PRO A C 1
ATOM 924 O O . PRO A 1 121 ? -11.546 -11.894 -4.182 1.00 80.94 121 PRO A O 1
ATOM 927 N N . GLU A 1 122 ? -9.329 -11.560 -4.109 1.00 81.19 122 GLU A N 1
ATOM 928 C CA . GLU A 1 122 ? -9.352 -10.770 -2.885 1.00 81.19 122 GLU A CA 1
ATOM 929 C C . GLU A 1 122 ? -9.885 -9.356 -3.132 1.00 81.19 122 GLU A C 1
ATOM 931 O O . GLU A 1 122 ? -10.773 -8.895 -2.414 1.00 81.19 122 GLU A O 1
ATOM 936 N N . VAL A 1 123 ? -9.418 -8.700 -4.199 1.00 83.25 123 VAL A N 1
ATOM 937 C CA . VAL A 1 123 ? -9.917 -7.384 -4.625 1.00 83.25 123 VAL A CA 1
ATOM 938 C C . VAL A 1 123 ? -11.413 -7.443 -4.949 1.00 83.25 123 VAL A C 1
ATOM 940 O O . VAL A 1 123 ? -12.167 -6.588 -4.485 1.00 83.25 123 VAL A O 1
ATOM 943 N N . GLU A 1 124 ? -11.878 -8.479 -5.652 1.00 82.31 124 GLU A N 1
ATOM 944 C CA . GLU A 1 124 ? -13.308 -8.682 -5.930 1.00 82.31 124 GLU A CA 1
ATOM 945 C C . GLU A 1 124 ? -14.137 -8.899 -4.657 1.00 82.31 124 GLU A C 1
ATOM 947 O O . GLU A 1 124 ? -15.241 -8.369 -4.527 1.00 82.31 124 GLU A O 1
ATOM 952 N N . SER A 1 125 ? -13.615 -9.664 -3.694 1.00 84.81 125 SER A N 1
ATOM 953 C CA . SER A 1 125 ? -14.276 -9.864 -2.402 1.00 84.81 125 SER A CA 1
ATOM 954 C C . SER A 1 125 ? -14.429 -8.547 -1.638 1.00 84.81 125 SER A C 1
ATOM 956 O O . SER A 1 125 ? -15.498 -8.265 -1.095 1.00 84.81 125 SER A O 1
ATOM 958 N N . LEU A 1 126 ? -13.388 -7.713 -1.638 1.00 86.69 126 LEU A N 1
ATOM 959 C CA . LEU A 1 126 ? -13.395 -6.404 -0.983 1.00 86.69 126 LEU A CA 1
ATOM 960 C C . LEU A 1 126 ? -14.341 -5.417 -1.676 1.00 86.69 126 LEU A C 1
ATOM 962 O O . LEU A 1 126 ? -15.051 -4.680 -0.991 1.00 86.69 126 LEU A O 1
ATOM 966 N N . LEU A 1 127 ? -14.415 -5.449 -3.007 1.00 84.94 127 LEU A N 1
ATOM 967 C CA . LEU A 1 127 ? -15.375 -4.666 -3.786 1.00 84.94 127 LEU A CA 1
ATOM 968 C C . LEU A 1 127 ? -16.823 -5.064 -3.476 1.00 84.94 127 LEU A C 1
ATOM 970 O O . LEU A 1 127 ? -17.640 -4.192 -3.186 1.00 84.94 127 LEU A O 1
ATOM 974 N N . ARG A 1 128 ? -17.132 -6.368 -3.408 1.00 82.88 128 ARG A N 1
ATOM 975 C CA . ARG A 1 128 ? -18.465 -6.860 -2.994 1.00 82.88 128 ARG A CA 1
ATOM 976 C C . ARG A 1 128 ? -18.851 -6.432 -1.575 1.00 82.88 128 ARG A C 1
ATOM 978 O O . ARG A 1 128 ? -20.030 -6.277 -1.281 1.00 82.88 128 ARG A O 1
ATOM 985 N N . GLN A 1 129 ? -17.867 -6.235 -0.699 1.00 85.25 129 GLN A N 1
ATOM 986 C CA . GLN A 1 129 ? -18.063 -5.748 0.670 1.00 85.25 129 GLN A CA 1
ATOM 987 C C . GLN A 1 129 ? -18.141 -4.211 0.769 1.00 85.25 129 GLN A C 1
ATOM 989 O O . GLN A 1 129 ? -18.254 -3.686 1.876 1.00 85.25 129 GLN A O 1
ATOM 994 N N . GLY A 1 130 ? -18.023 -3.475 -0.344 1.00 85.06 130 GLY A N 1
ATOM 995 C CA . GLY A 1 130 ? -17.967 -2.007 -0.357 1.00 85.06 130 GLY A CA 1
ATOM 996 C C . GLY A 1 130 ? -16.661 -1.421 0.201 1.00 85.06 130 GLY A C 1
ATOM 997 O O . GLY A 1 130 ? -16.556 -0.215 0.427 1.00 85.06 130 GLY A O 1
ATOM 998 N N . LYS A 1 131 ? -15.632 -2.249 0.425 1.00 87.88 131 LYS A N 1
ATOM 999 C CA . LYS A 1 131 ? -14.341 -1.860 1.018 1.00 87.88 131 LYS A CA 1
ATOM 1000 C C . LYS A 1 131 ? -13.337 -1.437 -0.050 1.00 87.88 131 LYS A C 1
ATOM 1002 O O . LYS A 1 131 ? -12.261 -2.011 -0.209 1.00 87.88 131 LYS A O 1
ATOM 1007 N N . LYS A 1 132 ? -13.681 -0.379 -0.778 1.00 86.94 132 LYS A N 1
ATOM 1008 C CA . LYS A 1 132 ? -12.907 0.109 -1.928 1.00 86.94 132 LYS A CA 1
ATOM 1009 C C . LYS A 1 132 ? -11.472 0.529 -1.589 1.00 86.94 132 LYS A C 1
ATOM 1011 O O . LYS A 1 132 ? -10.547 0.258 -2.347 1.00 86.94 132 LYS A O 1
ATOM 1016 N N . ILE A 1 133 ? -11.260 1.152 -0.429 1.00 86.62 133 ILE A N 1
ATOM 1017 C CA . ILE A 1 133 ? -9.914 1.567 0.005 1.00 86.62 133 ILE A CA 1
ATOM 1018 C C . ILE A 1 133 ? -9.022 0.354 0.295 1.00 86.62 133 ILE A C 1
ATOM 1020 O O . ILE A 1 133 ? -7.840 0.359 -0.052 1.00 86.62 133 ILE A O 1
ATOM 1024 N N . ASP A 1 134 ? -9.588 -0.702 0.877 1.00 86.00 134 ASP A N 1
ATOM 1025 C CA . ASP A 1 134 ? -8.852 -1.937 1.136 1.00 86.00 134 ASP A CA 1
ATOM 1026 C C . ASP A 1 134 ? -8.527 -2.672 -0.164 1.00 86.00 134 ASP A C 1
ATOM 1028 O O . ASP A 1 134 ? -7.400 -3.133 -0.325 1.00 86.00 134 ASP A O 1
ATOM 1032 N N . ALA A 1 135 ? -9.455 -2.693 -1.124 1.00 84.75 135 ALA A N 1
ATOM 1033 C CA . ALA A 1 135 ? -9.222 -3.236 -2.461 1.00 84.75 135 ALA A CA 1
ATOM 1034 C C . ALA A 1 135 ? -8.030 -2.551 -3.161 1.00 84.75 135 ALA A C 1
ATOM 1036 O O . ALA A 1 135 ? -7.128 -3.223 -3.661 1.00 84.75 135 ALA A O 1
ATOM 1037 N N . ILE A 1 136 ? -7.967 -1.214 -3.113 1.00 85.88 136 ILE A N 1
ATOM 1038 C CA . ILE A 1 136 ? -6.842 -0.426 -3.648 1.00 85.88 136 ILE A CA 1
ATOM 1039 C C . ILE A 1 136 ? -5.540 -0.784 -2.928 1.00 85.88 136 ILE A C 1
ATOM 1041 O O . ILE A 1 136 ? -4.495 -0.937 -3.557 1.00 85.88 136 ILE A O 1
ATOM 1045 N N . ARG A 1 137 ? -5.577 -0.931 -1.602 1.00 85.56 137 ARG A N 1
ATOM 1046 C CA . ARG A 1 137 ? -4.398 -1.278 -0.803 1.00 85.56 137 ARG A CA 1
ATOM 1047 C C . ARG A 1 137 ? -3.859 -2.666 -1.152 1.00 85.56 137 ARG A C 1
ATOM 1049 O O . ARG A 1 137 ? -2.659 -2.783 -1.389 1.00 85.56 137 ARG A O 1
ATOM 1056 N N . VAL A 1 138 ? -4.727 -3.674 -1.235 1.00 84.00 138 VAL A N 1
ATOM 1057 C CA . VAL A 1 138 ? -4.365 -5.047 -1.628 1.00 84.00 138 VAL A CA 1
ATOM 1058 C C . VAL A 1 138 ? -3.782 -5.063 -3.037 1.00 84.00 138 VAL A C 1
ATOM 1060 O O . VAL A 1 138 ? -2.695 -5.602 -3.242 1.00 84.00 138 VAL A O 1
ATOM 1063 N N . PHE A 1 139 ? -4.429 -4.380 -3.986 1.00 83.31 139 PHE A N 1
ATOM 1064 C CA . PHE A 1 139 ? -3.922 -4.263 -5.350 1.00 83.31 139 PHE A CA 1
ATOM 1065 C C . PHE A 1 139 ? -2.513 -3.654 -5.385 1.00 83.31 139 PHE A C 1
ATOM 1067 O O . PHE A 1 139 ? -1.618 -4.202 -6.028 1.00 83.31 139 PHE A O 1
ATOM 1074 N N . ARG A 1 140 ? -2.274 -2.567 -4.637 1.00 85.69 140 ARG A N 1
ATOM 1075 C CA . ARG A 1 140 ? -0.954 -1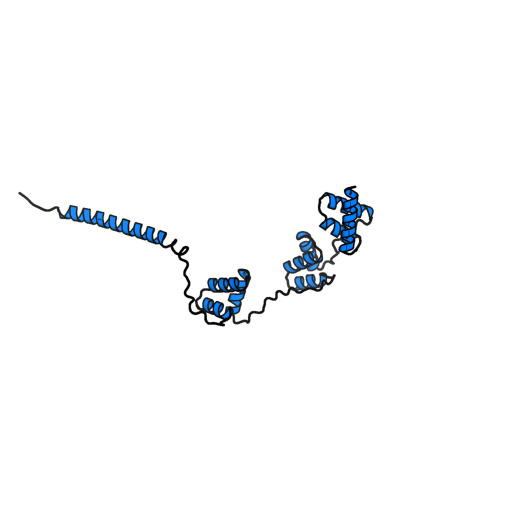.915 -4.549 1.00 85.69 140 ARG A CA 1
ATOM 1076 C C . ARG A 1 140 ? 0.107 -2.790 -3.902 1.00 85.69 140 ARG A C 1
ATOM 1078 O O . ARG A 1 140 ? 1.253 -2.755 -4.335 1.00 85.69 140 ARG A O 1
ATOM 1085 N N . MET A 1 141 ? -0.247 -3.549 -2.870 1.00 77.69 141 MET A N 1
ATOM 1086 C CA . MET A 1 141 ? 0.692 -4.463 -2.217 1.00 77.69 141 MET A CA 1
ATOM 1087 C C . MET A 1 141 ? 1.079 -5.624 -3.136 1.00 77.69 141 MET A C 1
ATOM 1089 O O . MET A 1 141 ? 2.243 -6.013 -3.153 1.00 77.69 141 MET A O 1
ATOM 1093 N N . ALA A 1 142 ? 0.136 -6.128 -3.934 1.00 75.31 142 ALA A N 1
ATOM 1094 C CA . ALA A 1 142 ? 0.374 -7.242 -4.844 1.00 75.31 142 ALA A CA 1
ATOM 1095 C C . ALA A 1 142 ? 1.120 -6.843 -6.129 1.00 75.31 142 ALA A C 1
ATOM 1097 O O . ALA A 1 142 ? 2.002 -7.568 -6.585 1.00 75.31 142 ALA A O 1
ATOM 1098 N N . THR A 1 143 ? 0.783 -5.693 -6.720 1.00 71.44 143 THR A N 1
ATOM 1099 C CA . THR A 1 143 ? 1.322 -5.262 -8.027 1.00 71.44 143 THR A CA 1
ATOM 1100 C C . THR A 1 143 ? 2.407 -4.191 -7.932 1.00 71.44 143 THR A C 1
ATOM 1102 O O . THR A 1 143 ? 3.176 -4.008 -8.872 1.00 71.44 143 THR A O 1
ATOM 1105 N N . GLY A 1 144 ? 2.495 -3.472 -6.809 1.00 74.25 144 GLY A N 1
ATOM 1106 C CA . GLY A 1 144 ? 3.378 -2.315 -6.655 1.00 74.25 144 GLY A CA 1
ATOM 1107 C C . GLY A 1 144 ? 2.903 -1.052 -7.383 1.00 74.25 144 GLY A C 1
ATOM 1108 O O . GLY A 1 144 ? 3.685 -0.108 -7.483 1.00 74.25 144 GLY A O 1
ATOM 1109 N N . ALA A 1 145 ? 1.660 -1.029 -7.879 1.00 76.44 145 ALA A N 1
ATOM 1110 C CA . ALA A 1 145 ? 1.093 0.084 -8.638 1.00 76.44 145 ALA A CA 1
ATOM 1111 C C . ALA A 1 145 ? 0.977 1.394 -7.832 1.00 76.44 145 ALA A C 1
ATOM 1113 O O . ALA A 1 145 ? 0.851 1.412 -6.594 1.00 76.44 145 ALA A O 1
ATOM 1114 N N . GLY A 1 146 ? 0.981 2.516 -8.555 1.00 76.06 146 GLY A N 1
ATOM 1115 C CA . GLY A 1 146 ? 0.730 3.840 -7.991 1.00 76.06 146 GLY A CA 1
ATOM 1116 C C . GLY A 1 146 ? -0.701 3.985 -7.457 1.00 76.06 146 GLY A C 1
ATOM 1117 O O . GLY A 1 146 ? -1.599 3.226 -7.807 1.00 76.06 146 GLY A O 1
ATOM 1118 N N . LEU A 1 147 ? -0.948 4.983 -6.599 1.00 81.25 147 LEU A N 1
ATOM 1119 C CA . LEU A 1 147 ? -2.281 5.198 -6.009 1.00 81.25 147 LEU A CA 1
ATOM 1120 C C . LEU A 1 147 ? -3.353 5.506 -7.068 1.00 81.25 147 LEU A C 1
ATOM 1122 O O . LEU A 1 147 ? -4.480 5.036 -6.945 1.00 81.25 147 LEU A O 1
ATOM 1126 N N . LYS A 1 148 ? -2.989 6.281 -8.097 1.00 75.94 148 LYS A N 1
ATOM 1127 C CA . LYS A 1 148 ? -3.872 6.623 -9.218 1.00 75.94 148 LYS A CA 1
ATOM 1128 C C . LYS A 1 148 ? -4.237 5.376 -10.028 1.00 75.94 148 LYS A C 1
ATOM 1130 O O . LYS A 1 148 ? -5.409 5.062 -10.155 1.00 75.94 148 LYS A O 1
ATOM 1135 N N . GLU A 1 149 ? -3.233 4.619 -10.459 1.00 73.19 149 GLU A N 1
ATOM 1136 C CA . GLU A 1 149 ? -3.409 3.379 -11.228 1.00 73.19 149 GLU A CA 1
ATOM 1137 C C . GLU A 1 149 ? -4.224 2.338 -10.460 1.00 73.19 149 GLU A C 1
ATOM 1139 O O . GLU A 1 149 ? -5.131 1.720 -11.006 1.00 73.19 149 GLU A O 1
ATOM 1144 N N . ALA A 1 150 ? -3.941 2.172 -9.168 1.00 83.00 150 ALA A N 1
ATOM 1145 C CA . ALA A 1 150 ? -4.670 1.242 -8.322 1.00 83.00 150 ALA A CA 1
ATOM 1146 C C . ALA A 1 150 ? -6.142 1.621 -8.160 1.00 83.00 150 ALA A C 1
ATOM 1148 O O . ALA A 1 150 ? -6.997 0.742 -8.108 1.00 83.00 150 ALA A O 1
ATOM 1149 N N . LYS A 1 151 ? -6.442 2.920 -8.090 1.00 85.12 151 LYS A N 1
ATOM 1150 C CA . LYS A 1 151 ? -7.820 3.398 -8.073 1.00 85.12 151 LYS A CA 1
ATOM 1151 C C . LYS A 1 151 ? -8.509 3.115 -9.405 1.00 85.12 151 LYS A C 1
ATOM 1153 O O . LYS A 1 151 ? -9.570 2.508 -9.390 1.00 85.12 151 LYS A O 1
ATOM 1158 N N . ASP A 1 152 ? -7.890 3.490 -10.521 1.00 80.75 152 ASP A N 1
ATOM 1159 C CA . ASP A 1 152 ? -8.468 3.314 -11.859 1.00 80.75 152 ASP A CA 1
ATOM 1160 C C . ASP A 1 152 ? -8.767 1.829 -12.148 1.00 80.75 152 ASP A C 1
ATOM 1162 O O . ASP A 1 152 ? -9.815 1.484 -12.689 1.00 80.75 152 ASP A O 1
ATOM 1166 N N . VAL A 1 153 ? -7.885 0.930 -11.704 1.00 78.31 153 VAL A N 1
ATOM 1167 C CA . VAL A 1 153 ? -8.076 -0.523 -11.793 1.00 78.31 153 VAL A CA 1
ATOM 1168 C C . VAL A 1 153 ? -9.236 -1.015 -10.932 1.00 78.31 153 VAL A C 1
ATOM 1170 O O . VAL A 1 153 ? -10.052 -1.810 -11.394 1.00 78.31 153 VAL A O 1
ATOM 1173 N N . VAL A 1 154 ? -9.298 -0.590 -9.671 1.00 83.44 154 VAL A N 1
ATOM 1174 C CA . VAL A 1 154 ? -10.359 -1.016 -8.750 1.00 83.44 154 VAL A CA 1
ATOM 1175 C C . VAL A 1 154 ? -11.716 -0.474 -9.205 1.00 83.44 154 VAL A C 1
ATOM 1177 O O . VAL A 1 154 ? -12.705 -1.197 -9.122 1.00 83.44 154 VAL A O 1
ATOM 1180 N N . ASP A 1 155 ? -11.752 0.740 -9.759 1.00 83.38 155 ASP A N 1
ATOM 1181 C CA . ASP A 1 155 ? -12.933 1.344 -10.384 1.00 83.38 155 ASP A CA 1
ATOM 1182 C C . ASP A 1 155 ? -13.376 0.542 -11.625 1.00 83.38 155 ASP A C 1
ATOM 1184 O O . ASP A 1 155 ? -14.563 0.271 -11.799 1.00 83.38 155 ASP A O 1
ATOM 1188 N N . ALA A 1 156 ? -12.433 0.098 -12.464 1.00 79.81 156 ALA A N 1
ATOM 1189 C CA . ALA A 1 156 ? -12.725 -0.739 -13.630 1.00 79.81 156 ALA A CA 1
ATOM 1190 C C . ALA A 1 156 ? -13.237 -2.141 -13.246 1.00 79.81 156 ALA A C 1
ATOM 1192 O O . ALA A 1 156 ? -14.173 -2.648 -13.867 1.00 79.81 156 ALA A O 1
ATOM 1193 N N . LEU A 1 157 ? -12.664 -2.748 -12.201 1.00 80.19 157 LEU A N 1
ATOM 1194 C CA . LEU A 1 157 ? -13.114 -4.032 -11.654 1.00 80.19 157 LEU A CA 1
ATOM 1195 C C . LEU A 1 157 ? -14.518 -3.930 -11.043 1.00 80.19 157 LEU A C 1
ATOM 1197 O O . LEU A 1 157 ? -15.332 -4.831 -11.226 1.00 80.19 157 LEU A O 1
ATOM 1201 N N . GLU A 1 158 ? -14.821 -2.826 -10.357 1.00 81.12 158 GLU A N 1
ATOM 1202 C CA . GLU A 1 158 ? -16.160 -2.533 -9.828 1.00 81.12 158 GLU A CA 1
ATOM 1203 C C . GLU A 1 158 ? -17.192 -2.371 -10.955 1.00 81.12 158 GLU A C 1
ATOM 1205 O O . GLU A 1 158 ? -18.317 -2.853 -10.839 1.00 81.12 158 GLU 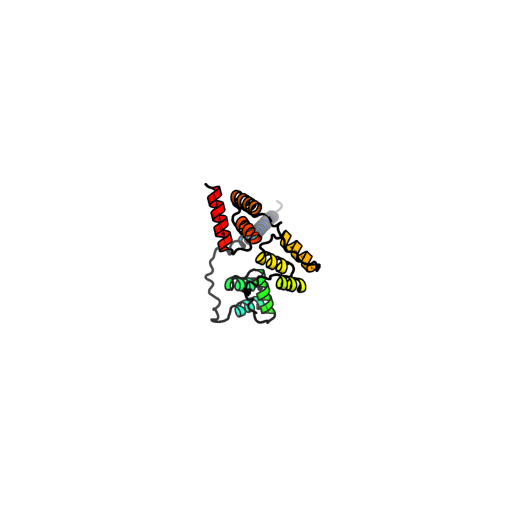A O 1
ATOM 1210 N N . ALA A 1 159 ? -16.793 -1.768 -12.077 1.00 78.00 159 ALA A N 1
ATOM 1211 C CA . ALA A 1 159 ? -17.617 -1.630 -13.277 1.00 78.00 159 ALA A CA 1
ATOM 1212 C C . ALA A 1 159 ? -17.787 -2.938 -14.082 1.00 78.00 159 ALA A C 1
ATOM 1214 O O . ALA A 1 159 ? -18.451 -2.932 -15.120 1.00 78.00 159 ALA A O 1
ATOM 1215 N N . GLY A 1 160 ? -17.195 -4.056 -13.638 1.00 68.19 160 GLY A N 1
ATOM 1216 C CA . GLY A 1 160 ? -17.274 -5.348 -14.325 1.00 68.19 160 GLY A CA 1
ATOM 1217 C C . GLY A 1 160 ? -16.490 -5.402 -15.639 1.00 68.19 160 GLY A C 1
ATOM 1218 O O . GLY A 1 160 ? -16.716 -6.297 -16.455 1.00 68.19 160 GLY A O 1
ATOM 1219 N N . LEU A 1 161 ? -15.577 -4.454 -15.866 1.00 59.50 161 LEU A N 1
ATOM 1220 C CA . LEU A 1 161 ? -14.693 -4.485 -17.023 1.00 59.50 161 LEU A CA 1
ATOM 1221 C C . LEU A 1 161 ? -13.610 -5.549 -16.799 1.00 59.50 161 LEU A C 1
ATOM 1223 O O . LEU A 1 161 ? -13.033 -5.623 -15.708 1.00 59.50 161 LEU A O 1
ATOM 1227 N N . PRO A 1 162 ? -13.297 -6.378 -17.813 1.00 56.41 162 PRO A N 1
ATOM 1228 C CA . PRO A 1 162 ? -12.207 -7.330 -17.701 1.00 56.41 162 PRO A CA 1
ATOM 1229 C C . PRO A 1 162 ? -10.912 -6.561 -17.447 1.00 56.41 162 PRO A C 1
ATOM 1231 O O . PRO A 1 162 ? -10.487 -5.732 -18.250 1.00 56.41 162 PRO A O 1
ATOM 1234 N N . TYR A 1 163 ? -10.276 -6.839 -16.311 1.00 53.19 163 TYR A N 1
ATOM 1235 C CA . TYR A 1 163 ? -8.952 -6.305 -16.038 1.00 53.19 163 TYR A CA 1
ATOM 1236 C C . TYR A 1 163 ? -7.953 -6.923 -17.019 1.00 53.19 163 TYR A C 1
ATOM 1238 O O . TYR A 1 163 ? -7.603 -8.108 -16.920 1.00 53.19 163 TYR A O 1
ATOM 1246 N N . SER A 1 164 ? -7.487 -6.089 -17.943 1.00 52.53 164 SER A N 1
ATOM 1247 C CA . SER A 1 164 ? -6.190 -6.233 -18.587 1.00 52.53 164 SER A CA 1
ATOM 1248 C C . SER A 1 164 ? -5.154 -5.714 -17.604 1.00 52.53 164 SER A C 1
ATOM 1250 O O . SER A 1 164 ? -5.271 -4.587 -17.122 1.00 52.53 164 SER A O 1
ATOM 1252 N N . ALA A 1 165 ? -4.158 -6.536 -17.270 1.00 50.22 165 ALA A N 1
ATOM 1253 C CA . ALA A 1 165 ? -3.021 -6.050 -16.502 1.00 50.22 165 ALA A CA 1
ATOM 1254 C C . ALA A 1 165 ? -2.461 -4.784 -17.162 1.00 50.22 165 ALA A C 1
ATOM 1256 O O . ALA A 1 165 ? -2.487 -4.709 -18.395 1.00 50.22 165 ALA A O 1
ATOM 1257 N N . PRO A 1 166 ? -1.936 -3.810 -16.396 1.00 43.62 166 PRO A N 1
ATOM 1258 C CA . PRO A 1 166 ? -1.049 -2.830 -16.977 1.00 43.62 166 PRO A CA 1
ATOM 1259 C C . PRO A 1 166 ? 0.168 -3.596 -17.500 1.00 43.62 166 PRO A C 1
ATOM 1261 O O . PRO A 1 166 ? 1.152 -3.818 -16.800 1.00 43.62 166 PRO A O 1
ATOM 1264 N N . GLN A 1 167 ? 0.086 -4.028 -18.755 1.00 43.56 167 GLN A N 1
ATOM 1265 C CA . GLN A 1 167 ? 1.236 -4.065 -19.626 1.00 43.56 167 GLN A CA 1
ATOM 1266 C C . GLN A 1 167 ? 1.628 -2.598 -19.764 1.00 43.56 167 GLN A C 1
ATOM 1268 O O . GLN A 1 167 ? 1.148 -1.889 -20.646 1.00 43.56 167 GLN A O 1
ATOM 1273 N N . ALA A 1 168 ? 2.510 -2.128 -18.873 1.00 48.12 168 ALA A N 1
ATOM 1274 C CA . ALA A 1 168 ? 3.502 -1.170 -19.337 1.00 48.12 168 ALA A CA 1
ATOM 1275 C C . ALA A 1 168 ? 4.017 -1.754 -20.660 1.00 48.12 168 ALA A C 1
ATOM 1277 O O . ALA A 1 168 ? 4.288 -2.961 -20.670 1.00 48.12 168 ALA A O 1
ATOM 1278 N N . PRO A 1 169 ? 3.996 -0.987 -21.767 1.00 44.88 169 PRO A N 1
ATOM 1279 C CA . PRO A 1 169 ? 4.247 -1.522 -23.097 1.00 44.88 169 PRO A CA 1
ATOM 1280 C C . PRO A 1 169 ? 5.498 -2.370 -22.999 1.00 44.88 169 PRO A C 1
ATOM 1282 O O . PRO A 1 169 ? 6.563 -1.842 -22.687 1.00 44.88 169 PRO A O 1
ATOM 1285 N N . ALA A 1 170 ? 5.333 -3.688 -23.125 1.00 48.50 170 ALA A N 1
ATOM 1286 C CA . ALA A 1 170 ? 6.461 -4.586 -23.072 1.00 48.50 170 ALA A CA 1
ATOM 1287 C C . ALA A 1 170 ? 7.378 -4.100 -24.192 1.00 48.50 170 ALA A C 1
ATOM 1289 O O . ALA A 1 170 ? 6.919 -4.054 -25.341 1.00 48.50 170 ALA A O 1
ATOM 1290 N N . PRO A 1 171 ? 8.618 -3.676 -23.909 1.00 51.22 171 PRO A N 1
ATOM 1291 C CA . PRO A 1 171 ? 9.591 -3.606 -24.972 1.00 51.22 171 PRO A CA 1
ATOM 1292 C C . PRO A 1 171 ? 9.693 -5.034 -25.513 1.00 51.22 171 PRO A C 1
ATOM 1294 O O . PRO A 1 171 ? 10.262 -5.915 -24.874 1.00 51.22 171 PRO A O 1
ATOM 1297 N N . ALA A 1 172 ? 9.036 -5.282 -26.648 1.00 57.25 172 ALA A N 1
ATOM 1298 C CA . ALA A 1 172 ? 9.034 -6.578 -27.321 1.00 57.25 172 ALA A CA 1
ATOM 1299 C C . ALA A 1 172 ? 10.457 -6.976 -27.749 1.00 57.25 172 ALA A C 1
ATOM 1301 O O . ALA A 1 172 ? 10.731 -8.151 -27.979 1.00 57.25 172 ALA A O 1
ATOM 1302 N N . ASP A 1 173 ? 11.362 -5.994 -27.789 1.00 73.38 173 ASP A N 1
ATOM 1303 C CA . ASP A 1 173 ? 12.777 -6.160 -28.053 1.00 73.38 173 ASP A CA 1
ATOM 1304 C C . ASP A 1 173 ? 13.624 -6.112 -26.766 1.00 73.38 173 ASP A C 1
ATOM 1306 O O . ASP A 1 173 ? 13.609 -5.105 -26.045 1.00 73.38 173 ASP A O 1
ATOM 1310 N N . PRO A 1 174 ? 14.471 -7.132 -26.518 1.00 76.00 174 PRO A N 1
ATOM 1311 C CA . PRO A 1 174 ? 15.462 -7.137 -25.436 1.00 76.00 174 PRO A CA 1
ATOM 1312 C C . PRO A 1 174 ? 16.386 -5.908 -25.427 1.00 76.00 174 PRO A C 1
ATOM 1314 O O . PRO A 1 174 ? 16.890 -5.505 -24.378 1.00 76.00 174 PRO A O 1
ATOM 1317 N N . VAL A 1 175 ? 16.602 -5.295 -26.595 1.00 80.00 175 VAL A N 1
ATOM 1318 C CA . VAL A 1 175 ? 17.418 -4.084 -26.763 1.00 80.00 175 VAL A CA 1
ATOM 1319 C C . VAL A 1 175 ? 16.750 -2.862 -26.126 1.00 80.00 175 VAL A C 1
ATOM 1321 O O . VAL A 1 175 ? 17.420 -2.071 -25.461 1.00 80.00 175 VAL A O 1
ATOM 1324 N N . GLU A 1 176 ? 15.436 -2.716 -26.293 1.00 82.69 176 GLU A N 1
ATOM 1325 C CA . GLU A 1 176 ? 14.687 -1.589 -25.734 1.00 82.69 176 GLU A CA 1
ATOM 1326 C C . GLU A 1 176 ? 14.522 -1.740 -24.217 1.00 82.69 176 GLU A C 1
ATOM 1328 O O . GLU A 1 176 ? 14.672 -0.770 -23.475 1.00 82.69 176 GLU A O 1
ATOM 1333 N N . LEU A 1 177 ? 14.351 -2.977 -23.734 1.00 84.06 177 LEU A N 1
ATOM 1334 C CA . LEU A 1 177 ? 14.395 -3.278 -22.303 1.00 84.06 177 LEU A CA 1
ATOM 1335 C C . LEU A 1 177 ? 15.727 -2.849 -21.678 1.00 84.06 177 LEU A C 1
ATOM 1337 O O . LEU A 1 177 ? 15.741 -2.212 -20.626 1.00 84.06 177 LEU A O 1
ATOM 1341 N N . ARG A 1 178 ? 16.850 -3.176 -22.332 1.00 86.25 178 ARG A N 1
ATOM 1342 C CA . ARG A 1 178 ? 18.186 -2.793 -21.860 1.00 86.25 178 ARG A CA 1
ATOM 1343 C C . ARG A 1 178 ? 18.329 -1.273 -21.789 1.00 86.25 178 ARG A C 1
ATOM 1345 O O . ARG A 1 178 ? 18.757 -0.772 -20.754 1.00 86.25 178 ARG A O 1
ATOM 1352 N N . ARG A 1 179 ? 17.894 -0.536 -22.820 1.00 88.69 179 ARG A N 1
ATOM 1353 C CA . ARG A 1 179 ? 17.876 0.941 -22.801 1.00 88.69 179 ARG A CA 1
ATOM 1354 C C . ARG A 1 179 ? 17.038 1.507 -21.660 1.00 88.69 179 ARG A C 1
ATOM 1356 O O . ARG A 1 179 ? 17.491 2.404 -20.958 1.00 88.69 179 ARG A O 1
ATOM 1363 N N . GLN A 1 180 ? 15.838 0.975 -21.448 1.00 85.38 180 GLN A N 1
ATOM 1364 C CA . GLN A 1 180 ? 14.954 1.433 -20.379 1.00 85.38 180 GLN A CA 1
ATOM 1365 C C . GLN A 1 180 ? 15.570 1.195 -18.990 1.00 85.38 180 GLN A C 1
ATOM 1367 O O . GLN A 1 180 ? 15.518 2.071 -18.126 1.00 85.38 180 GLN A O 1
ATOM 1372 N N . VAL A 1 181 ? 16.193 0.032 -18.783 1.00 89.62 181 VAL A N 1
ATOM 1373 C CA . VAL A 1 181 ? 16.924 -0.299 -17.552 1.00 89.62 181 VAL A CA 1
ATOM 1374 C C . VAL A 1 181 ? 18.115 0.643 -17.349 1.00 89.62 181 VAL A C 1
ATOM 1376 O O . VAL A 1 181 ? 18.290 1.161 -16.247 1.00 89.62 181 VAL A O 1
ATOM 1379 N N . GLU A 1 182 ? 18.894 0.929 -18.395 1.00 90.62 182 GLU A N 1
ATOM 1380 C CA . GLU A 1 182 ? 20.005 1.889 -18.344 1.00 90.62 182 GLU A CA 1
ATOM 1381 C C . GLU A 1 182 ? 19.540 3.301 -17.958 1.00 90.62 182 GLU A C 1
ATOM 1383 O O . GLU A 1 182 ? 20.137 3.935 -17.085 1.00 90.62 182 GLU A O 1
ATOM 1388 N N . ASP A 1 183 ? 18.452 3.789 -18.555 1.00 91.00 183 ASP A N 1
ATOM 1389 C CA . ASP A 1 183 ? 17.877 5.102 -18.250 1.00 91.00 183 ASP A CA 1
ATOM 1390 C C . ASP A 1 183 ? 17.413 5.206 -16.792 1.00 91.00 183 ASP A C 1
ATOM 1392 O O . ASP A 1 183 ? 17.653 6.216 -16.119 1.00 91.00 183 ASP A O 1
ATOM 1396 N N . LEU A 1 184 ? 16.782 4.150 -16.272 1.00 90.88 184 LEU A N 1
ATOM 1397 C CA . LEU A 1 184 ? 16.365 4.070 -14.872 1.00 90.88 184 LEU A CA 1
ATOM 1398 C C . LEU A 1 184 ? 17.574 4.051 -13.927 1.00 90.88 184 LEU A C 1
ATOM 1400 O O . LEU A 1 184 ? 17.567 4.748 -12.909 1.00 90.88 184 LEU A O 1
ATOM 1404 N N . LEU A 1 185 ? 18.641 3.331 -14.282 1.00 90.69 185 LEU A N 1
ATOM 1405 C CA . LEU A 1 185 ? 19.890 3.306 -13.517 1.00 90.69 185 LEU A CA 1
ATOM 1406 C C . LEU A 1 185 ? 20.588 4.674 -13.502 1.00 90.69 185 LEU A C 1
ATOM 1408 O O . LEU A 1 185 ? 21.007 5.133 -12.436 1.00 90.69 185 LEU A O 1
ATOM 1412 N N . ARG A 1 186 ? 20.629 5.388 -14.638 1.00 89.25 186 ARG A N 1
ATOM 1413 C CA . ARG A 1 186 ? 21.156 6.768 -14.720 1.00 89.25 186 ARG A CA 1
ATOM 1414 C C . ARG A 1 186 ? 20.391 7.733 -13.817 1.00 89.25 186 ARG A C 1
ATOM 1416 O O . ARG A 1 186 ? 20.992 8.603 -13.190 1.00 89.25 186 ARG A O 1
ATOM 1423 N N . ARG A 1 187 ? 19.075 7.546 -13.696 1.00 89.75 187 ARG A N 1
ATOM 1424 C CA . ARG A 1 187 ? 18.193 8.311 -12.795 1.00 89.75 187 ARG A CA 1
ATOM 1425 C C . ARG A 1 187 ? 18.261 7.851 -11.333 1.00 89.75 187 ARG A C 1
ATOM 1427 O O . ARG A 1 187 ? 17.465 8.323 -10.526 1.00 89.75 187 ARG A O 1
ATOM 1434 N N . ARG A 1 188 ? 19.186 6.944 -10.979 1.00 87.56 188 ARG A N 1
ATOM 1435 C CA . ARG A 1 188 ? 19.319 6.317 -9.647 1.00 87.56 188 ARG A CA 1
ATOM 1436 C C . ARG A 1 188 ? 18.082 5.519 -9.212 1.00 87.56 188 ARG A C 1
ATOM 1438 O O . ARG A 1 188 ? 17.932 5.216 -8.030 1.00 87.56 188 ARG A O 1
ATOM 1445 N N . ASN A 1 189 ? 17.214 5.125 -10.142 1.00 88.44 189 ASN A N 1
ATOM 1446 C CA . ASN A 1 189 ? 15.983 4.398 -9.850 1.00 88.44 189 ASN A CA 1
ATOM 1447 C C . ASN A 1 189 ? 16.152 2.879 -10.019 1.00 88.44 189 ASN A C 1
ATOM 1449 O O . ASN A 1 189 ? 15.526 2.228 -10.856 1.00 88.44 189 ASN A O 1
ATOM 1453 N N . LYS A 1 190 ? 17.038 2.301 -9.199 1.00 88.25 190 LYS A N 1
ATOM 1454 C CA . LYS A 1 190 ? 17.417 0.880 -9.274 1.00 88.25 190 LYS A CA 1
ATOM 1455 C C . LYS A 1 190 ? 16.247 -0.071 -9.007 1.00 88.25 190 LYS A C 1
ATOM 1457 O O . LYS A 1 190 ? 16.164 -1.136 -9.610 1.00 88.25 190 LYS A O 1
ATOM 1462 N N . LEU A 1 191 ? 15.322 0.306 -8.124 1.00 87.38 191 LEU A N 1
ATOM 1463 C CA . LEU A 1 191 ? 14.173 -0.540 -7.798 1.00 87.38 191 LEU A CA 1
ATOM 1464 C C . LEU A 1 191 ? 13.193 -0.648 -8.974 1.00 87.38 191 LEU A C 1
ATOM 1466 O O . LEU A 1 191 ? 12.695 -1.739 -9.249 1.00 87.38 191 LEU A O 1
ATOM 1470 N N . GLU A 1 192 ? 12.936 0.456 -9.681 1.00 85.75 192 GLU A N 1
ATOM 1471 C CA . GLU A 1 192 ? 12.127 0.437 -10.903 1.00 85.75 192 GLU A CA 1
ATOM 1472 C C . GLU A 1 192 ? 12.823 -0.320 -12.034 1.00 85.75 192 GLU A C 1
ATOM 1474 O O . GLU A 1 192 ? 12.160 -1.090 -12.719 1.00 85.75 192 GLU A O 1
ATOM 1479 N N . ALA A 1 193 ? 14.148 -0.201 -12.171 1.00 87.62 193 ALA A N 1
ATOM 1480 C CA . ALA A 1 193 ? 14.922 -0.966 -13.152 1.00 87.62 193 ALA A CA 1
ATOM 1481 C C . ALA A 1 193 ? 14.766 -2.487 -12.957 1.00 87.62 193 ALA A C 1
ATOM 1483 O O . ALA A 1 193 ? 14.472 -3.214 -13.904 1.00 87.62 193 ALA A O 1
ATOM 1484 N N . ILE A 1 194 ? 14.872 -2.964 -11.710 1.00 89.62 194 ILE A N 1
ATOM 1485 C CA . ILE A 1 194 ? 14.674 -4.382 -11.360 1.00 89.62 194 ILE A CA 1
ATOM 1486 C C . ILE A 1 194 ? 13.238 -4.826 -11.647 1.00 89.62 194 ILE A C 1
ATOM 1488 O O . ILE A 1 194 ? 13.018 -5.928 -12.149 1.00 89.62 194 ILE A O 1
ATOM 1492 N N . ARG A 1 195 ? 12.244 -3.980 -11.350 1.00 85.56 195 ARG A N 1
ATOM 1493 C CA . ARG A 1 195 ? 10.836 -4.289 -11.635 1.00 85.56 195 ARG A CA 1
ATOM 1494 C C . ARG A 1 195 ? 10.555 -4.356 -13.132 1.00 85.56 195 ARG A C 1
ATOM 1496 O O . ARG A 1 195 ? 9.939 -5.329 -13.553 1.00 85.56 195 ARG A O 1
ATOM 1503 N N . ALA A 1 196 ? 11.024 -3.385 -13.913 1.00 84.38 196 ALA A N 1
ATOM 1504 C CA . ALA A 1 196 ? 10.860 -3.355 -15.365 1.00 84.38 196 ALA A CA 1
ATOM 1505 C C . ALA A 1 196 ? 11.509 -4.586 -16.016 1.00 84.38 196 ALA A C 1
ATOM 1507 O O . ALA A 1 196 ? 10.869 -5.289 -16.796 1.00 84.38 196 ALA A O 1
ATOM 1508 N N . TYR A 1 197 ? 12.735 -4.925 -15.600 1.00 86.94 197 TYR A N 1
ATOM 1509 C CA . TYR A 1 197 ? 13.429 -6.123 -16.066 1.00 86.94 197 TYR A CA 1
ATOM 1510 C C . TYR A 1 197 ? 12.670 -7.410 -15.709 1.00 86.94 197 TYR A C 1
ATOM 1512 O O . TYR A 1 197 ? 12.452 -8.264 -16.570 1.00 86.94 197 TYR A O 1
ATOM 1520 N N . ARG A 1 198 ? 12.195 -7.529 -14.460 1.00 88.81 198 ARG A N 1
ATOM 1521 C CA . ARG A 1 198 ? 11.391 -8.668 -13.990 1.00 88.81 198 ARG A CA 1
ATOM 1522 C C . ARG A 1 198 ? 10.080 -8.813 -14.761 1.00 88.81 198 ARG A C 1
ATOM 1524 O O . ARG A 1 198 ? 9.705 -9.925 -15.109 1.00 88.81 198 ARG A O 1
ATOM 1531 N N . GLN A 1 199 ? 9.375 -7.714 -15.004 1.00 80.38 199 GLN A N 1
ATOM 1532 C CA . GLN A 1 199 ? 8.093 -7.720 -15.711 1.00 80.38 199 GLN A CA 1
ATOM 1533 C C . GLN A 1 199 ? 8.250 -8.101 -17.185 1.00 80.38 199 GLN A C 1
ATOM 1535 O O . GLN A 1 199 ? 7.393 -8.798 -17.717 1.00 80.38 199 GLN A O 1
ATOM 1540 N N . ALA A 1 200 ? 9.347 -7.691 -17.825 1.00 80.19 200 ALA A N 1
ATOM 1541 C CA . ALA A 1 200 ? 9.604 -7.996 -19.228 1.00 80.19 200 ALA A CA 1
ATOM 1542 C C . ALA A 1 200 ? 10.140 -9.420 -19.462 1.00 80.19 200 ALA A C 1
ATOM 1544 O O . ALA A 1 200 ? 9.832 -10.025 -20.483 1.00 80.19 200 ALA A O 1
ATOM 1545 N N . THR A 1 201 ? 10.929 -9.970 -18.529 1.00 80.12 201 THR A N 1
ATOM 1546 C CA . THR A 1 201 ? 11.559 -11.301 -18.684 1.00 80.12 201 THR A CA 1
ATOM 1547 C C . THR A 1 201 ? 10.890 -12.421 -17.890 1.00 80.12 201 THR A C 1
ATOM 1549 O O . THR A 1 201 ? 11.145 -13.590 -18.164 1.00 80.12 201 THR A O 1
ATOM 1552 N N . GLY A 1 202 ? 10.070 -12.099 -16.885 1.00 79.19 202 GLY A N 1
ATOM 1553 C CA . GLY A 1 202 ? 9.454 -13.083 -15.988 1.00 79.19 202 GLY A CA 1
ATOM 1554 C C . GLY A 1 202 ? 10.420 -13.752 -14.998 1.00 79.19 202 GLY A C 1
ATOM 1555 O O . GLY A 1 202 ? 10.011 -14.657 -14.274 1.00 79.19 202 GLY A O 1
ATOM 1556 N N . LYS A 1 203 ? 11.688 -13.323 -14.944 1.00 80.44 203 LYS A N 1
ATOM 1557 C CA . LYS A 1 203 ? 12.732 -13.883 -14.067 1.00 80.44 203 LYS A CA 1
ATOM 1558 C C . LYS A 1 203 ? 12.458 -13.649 -12.572 1.00 80.44 203 LYS A C 1
ATOM 1560 O O . LYS A 1 203 ? 11.693 -12.764 -12.181 1.00 80.44 203 LYS A O 1
ATOM 1565 N N . GLY A 1 204 ? 13.107 -14.426 -11.704 1.00 77.69 204 GLY A N 1
ATOM 1566 C CA . GLY A 1 204 ? 12.999 -14.261 -10.249 1.00 77.69 204 GLY A CA 1
ATOM 1567 C C . GLY A 1 204 ? 13.600 -12.939 -9.745 1.00 77.69 204 GLY A C 1
ATOM 1568 O O . GLY A 1 204 ? 14.430 -12.325 -10.410 1.00 77.69 204 GLY A O 1
ATOM 1569 N N . LEU A 1 205 ? 13.233 -12.494 -8.532 1.00 84.69 205 LEU A N 1
ATOM 1570 C CA . LEU A 1 205 ? 13.746 -11.235 -7.953 1.00 84.69 205 LEU A CA 1
ATOM 1571 C C . LEU A 1 205 ? 15.281 -11.217 -7.838 1.00 84.69 205 LEU A C 1
ATOM 1573 O O . LEU A 1 205 ? 15.901 -10.179 -8.050 1.00 84.69 205 LEU A O 1
ATOM 1577 N N . LYS A 1 206 ? 15.880 -12.367 -7.509 1.00 86.56 206 LYS A N 1
ATOM 1578 C CA . LYS A 1 206 ? 17.335 -12.533 -7.419 1.00 86.56 206 LYS A CA 1
ATOM 1579 C C . LYS A 1 206 ? 17.996 -12.378 -8.792 1.00 86.56 206 LYS A C 1
ATOM 1581 O O . LYS A 1 206 ? 18.876 -11.547 -8.945 1.00 86.56 206 LYS A O 1
ATOM 1586 N N . GLU A 1 207 ? 17.499 -13.098 -9.792 1.00 84.50 207 GLU A N 1
ATOM 1587 C CA . GLU A 1 207 ? 18.022 -13.064 -11.165 1.00 84.50 207 GLU A CA 1
ATOM 1588 C C . GLU A 1 207 ? 17.876 -11.678 -11.804 1.00 84.50 207 GLU A C 1
ATOM 1590 O O . GLU A 1 207 ? 18.805 -11.179 -12.432 1.00 84.50 207 GLU A O 1
ATOM 1595 N N . ALA A 1 208 ? 16.727 -11.023 -11.609 1.00 89.19 208 ALA A N 1
ATOM 1596 C CA . ALA A 1 208 ? 16.494 -9.672 -12.107 1.00 89.19 208 ALA A CA 1
ATOM 1597 C C . ALA A 1 208 ? 17.426 -8.647 -11.447 1.00 89.19 208 ALA A C 1
ATOM 1599 O O . ALA A 1 208 ? 17.866 -7.702 -12.095 1.00 89.19 208 ALA A O 1
ATOM 1600 N N . LYS A 1 209 ? 17.740 -8.82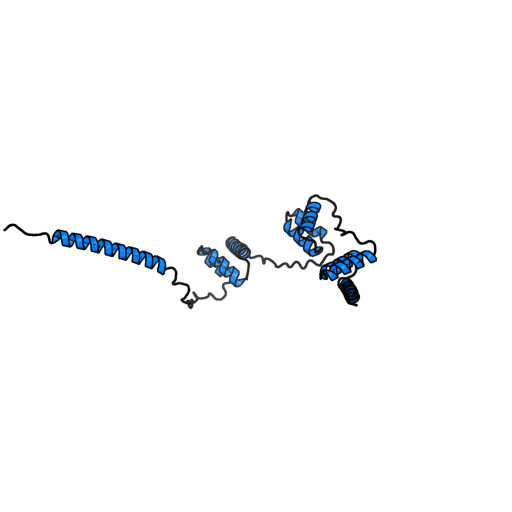7 -10.161 1.00 92.69 209 LYS A N 1
ATOM 1601 C CA . LYS A 1 209 ? 18.695 -7.975 -9.452 1.00 92.69 209 LYS A CA 1
ATOM 1602 C C . LYS A 1 209 ? 20.114 -8.175 -9.979 1.00 92.69 209 LYS A C 1
ATOM 1604 O O . LYS A 1 209 ? 20.775 -7.181 -10.261 1.00 92.69 209 LYS A O 1
ATOM 1609 N N . ASP A 1 210 ? 20.554 -9.425 -10.097 1.00 93.25 210 ASP A N 1
ATOM 1610 C CA . ASP A 1 210 ? 21.911 -9.763 -10.530 1.00 93.25 210 ASP A CA 1
ATOM 1611 C C . ASP A 1 210 ? 22.180 -9.219 -11.946 1.00 93.25 210 ASP A C 1
ATOM 1613 O O . ASP A 1 210 ? 23.220 -8.609 -12.186 1.00 93.25 210 ASP A O 1
ATOM 1617 N N . GLU A 1 211 ? 21.207 -9.331 -12.858 1.00 91.12 211 GLU A N 1
ATOM 1618 C CA . GLU A 1 211 ? 21.338 -8.777 -14.209 1.00 91.12 211 GLU A CA 1
ATOM 1619 C C . GLU A 1 211 ? 21.365 -7.242 -14.219 1.00 91.12 211 GLU A C 1
ATOM 1621 O O . GLU A 1 211 ? 22.186 -6.630 -14.898 1.00 91.12 211 GLU A O 1
ATOM 1626 N N . VAL A 1 212 ? 20.484 -6.592 -13.455 1.00 90.94 212 VAL A N 1
ATOM 1627 C CA . VAL A 1 212 ? 20.465 -5.124 -13.379 1.00 90.94 212 VAL A CA 1
ATOM 1628 C C . VAL A 1 212 ? 21.755 -4.588 -12.752 1.00 90.94 212 VAL A C 1
ATOM 1630 O O . VAL A 1 212 ? 22.232 -3.534 -13.163 1.00 90.94 212 VAL A O 1
ATOM 1633 N N . GLU A 1 213 ? 22.354 -5.309 -11.803 1.00 92.75 213 GLU A N 1
ATOM 1634 C CA . GLU A 1 213 ? 23.672 -4.987 -11.244 1.00 92.75 213 GLU A CA 1
ATOM 1635 C C . GLU A 1 213 ? 24.809 -5.163 -12.251 1.00 92.75 213 GLU A C 1
ATOM 1637 O O . GLU A 1 213 ? 25.763 -4.385 -12.241 1.00 92.75 213 GLU A O 1
ATOM 1642 N N . GLU A 1 214 ? 24.709 -6.148 -13.139 1.00 91.75 214 GLU A N 1
ATOM 1643 C CA . GLU A 1 214 ? 25.661 -6.326 -14.233 1.00 91.75 214 GLU A CA 1
ATOM 1644 C C . GLU A 1 214 ? 25.552 -5.198 -15.266 1.00 91.75 214 GLU A C 1
ATOM 1646 O O . GLU A 1 214 ? 26.561 -4.607 -15.653 1.00 91.75 214 GLU A O 1
ATOM 1651 N N . ILE A 1 215 ? 24.328 -4.820 -15.644 1.00 89.62 215 ILE A N 1
ATOM 1652 C CA . ILE A 1 215 ? 24.079 -3.666 -16.519 1.00 89.62 215 ILE A CA 1
ATOM 1653 C C . ILE A 1 215 ? 24.599 -2.381 -15.858 1.00 89.62 215 ILE A C 1
ATOM 1655 O O . ILE A 1 215 ? 25.256 -1.575 -16.510 1.00 89.62 215 ILE A O 1
ATOM 1659 N N . GLU A 1 216 ? 24.378 -2.201 -14.553 1.00 90.56 216 GLU A N 1
ATOM 1660 C CA . GLU A 1 216 ? 24.909 -1.069 -13.785 1.00 90.56 216 GLU A CA 1
ATOM 1661 C C . GLU A 1 216 ? 26.445 -1.022 -13.814 1.00 90.56 216 GLU A C 1
ATOM 1663 O O . GLU A 1 216 ? 27.017 0.048 -14.027 1.00 90.56 216 GLU A O 1
ATOM 1668 N N . ARG A 1 217 ? 27.119 -2.171 -13.670 1.00 89.75 217 ARG A N 1
ATOM 1669 C CA . ARG A 1 217 ? 28.582 -2.268 -13.804 1.00 89.75 217 ARG A CA 1
ATOM 1670 C C . ARG A 1 217 ? 29.067 -1.896 -15.203 1.00 89.75 217 ARG A C 1
ATOM 1672 O O . ARG A 1 217 ? 30.059 -1.183 -15.315 1.00 89.75 217 ARG A O 1
ATOM 1679 N N . GLN A 1 218 ? 28.366 -2.331 -16.248 1.00 85.25 218 GLN A N 1
ATOM 1680 C CA . GLN A 1 218 ? 28.713 -2.026 -17.641 1.00 85.25 218 GLN A CA 1
ATOM 1681 C C . GLN A 1 218 ? 28.553 -0.544 -18.004 1.00 85.25 218 GLN A C 1
ATOM 1683 O O . GLN A 1 218 ? 29.221 -0.083 -18.917 1.00 85.25 218 GLN A O 1
ATOM 1688 N N . ILE A 1 219 ? 27.692 0.208 -17.310 1.00 85.12 219 ILE A N 1
ATOM 1689 C CA . ILE A 1 219 ? 27.543 1.664 -17.514 1.00 85.12 219 ILE A CA 1
ATOM 1690 C C . ILE A 1 219 ? 28.735 2.443 -16.931 1.00 85.12 219 ILE A C 1
ATOM 1692 O O . ILE A 1 219 ? 29.002 3.569 -17.351 1.00 85.12 219 ILE A O 1
ATOM 1696 N N . ILE A 1 220 ? 29.397 1.882 -15.916 1.00 77.12 220 ILE A N 1
ATOM 1697 C CA . ILE A 1 220 ? 30.487 2.533 -15.173 1.00 77.12 220 ILE A CA 1
ATOM 1698 C C . ILE A 1 220 ? 31.862 2.269 -15.826 1.00 77.12 220 ILE A C 1
ATOM 1700 O O . ILE A 1 220 ? 32.805 3.010 -15.548 1.00 77.12 220 ILE A O 1
ATOM 1704 N N . LEU A 1 221 ? 31.967 1.245 -16.681 1.00 60.66 221 LEU A N 1
ATOM 1705 C CA . LEU A 1 221 ? 33.146 0.900 -17.492 1.00 60.66 221 LEU A CA 1
ATOM 1706 C C . LEU A 1 221 ? 33.204 1.711 -18.793 1.00 60.66 221 LEU A C 1
ATOM 1708 O O . LEU A 1 221 ? 34.335 2.088 -19.173 1.00 60.66 221 LEU A O 1
#

Radius of gyration: 36.71 Å; chains: 1; bounding box: 56×98×96 Å

Secondary structure (DSSP, 8-state):
------HHHHHHHHHHHHHHHHHHHHHHHHHHHHHHTTSSSSS-------S---TT--HHHHHHHHHHTT-HHHHHHHHHHHH---HHHHHHHHHHHHTT----------------S--HHHHHHHHHTT-HHHHHHHHHHHH---HHHHHHHHHHHHTT-----------SSHHHHHHHHHHHHHTT-HHHHHHHHHHHH---HHHHHHHHHHHHHHHH-